Protein AF-A0A9E1FAD7-F1 (afdb_monomer)

Structure (mmCIF, N/CA/C/O backbone):
data_AF-A0A9E1FAD7-F1
#
_entry.id   AF-A0A9E1FAD7-F1
#
loop_
_atom_site.group_PDB
_atom_site.id
_atom_site.type_symbol
_atom_site.label_atom_id
_atom_site.label_alt_id
_atom_site.label_comp_id
_atom_site.label_asym_id
_atom_site.label_entity_id
_atom_site.label_seq_id
_atom_site.pdbx_PDB_ins_code
_atom_site.Cartn_x
_atom_site.Cartn_y
_atom_site.Cartn_z
_atom_site.occupancy
_atom_site.B_iso_or_equiv
_atom_site.auth_seq_id
_atom_site.auth_comp_id
_atom_site.auth_asym_id
_atom_site.auth_atom_id
_atom_site.pdbx_PDB_model_num
ATOM 1 N N . MET A 1 1 ? -40.771 -8.581 44.962 1.00 53.31 1 MET A N 1
ATOM 2 C CA . MET A 1 1 ? -41.879 -7.689 45.386 1.00 53.31 1 MET A CA 1
ATOM 3 C C . MET A 1 1 ? -41.507 -6.722 46.514 1.00 53.31 1 MET A C 1
ATOM 5 O O . MET A 1 1 ? -41.634 -5.530 46.285 1.00 53.31 1 MET A O 1
ATOM 9 N N . LYS A 1 2 ? -41.022 -7.163 47.691 1.00 53.22 2 LYS A N 1
ATOM 10 C CA . LYS A 1 2 ? -40.691 -6.249 48.816 1.00 53.22 2 LYS A CA 1
ATOM 11 C C . LYS A 1 2 ? -39.668 -5.154 48.460 1.00 53.22 2 LYS A C 1
ATOM 13 O O . LYS A 1 2 ? -39.894 -3.992 48.774 1.00 53.22 2 LYS A O 1
ATOM 18 N N . TYR A 1 3 ? -38.601 -5.502 47.739 1.00 49.09 3 TYR A N 1
ATOM 19 C CA . TYR A 1 3 ? -37.580 -4.538 47.304 1.00 49.09 3 TYR A CA 1
ATOM 20 C C . TYR A 1 3 ? -38.123 -3.472 46.345 1.00 49.09 3 TYR A C 1
ATOM 22 O O . TYR A 1 3 ? -37.793 -2.302 46.480 1.00 49.09 3 TYR A O 1
ATOM 30 N N . SER A 1 4 ? -39.014 -3.854 45.429 1.00 52.81 4 SER A N 1
ATOM 31 C CA . SER A 1 4 ? -39.635 -2.951 44.454 1.00 52.81 4 SER A CA 1
ATOM 32 C C . SER A 1 4 ? -40.524 -1.904 45.132 1.00 52.81 4 SER A C 1
ATOM 34 O O . SER A 1 4 ? -40.485 -0.732 44.776 1.00 52.81 4 SER A O 1
ATOM 36 N N . VAL A 1 5 ? -41.281 -2.312 46.156 1.00 70.06 5 VAL A N 1
ATOM 37 C CA . VAL A 1 5 ? -42.142 -1.412 46.941 1.00 70.06 5 VAL A CA 1
ATOM 38 C C . VAL A 1 5 ? -41.307 -0.406 47.740 1.00 70.06 5 VAL A C 1
ATOM 40 O O . VAL A 1 5 ? -41.624 0.782 47.745 1.00 70.06 5 VAL A O 1
ATOM 43 N N . PHE A 1 6 ? -40.205 -0.853 48.350 1.00 57.81 6 PHE A N 1
ATOM 44 C CA . PHE A 1 6 ? -39.255 0.031 49.036 1.00 57.81 6 PHE A CA 1
ATOM 45 C C . PHE A 1 6 ? -38.606 1.046 48.090 1.00 57.81 6 PHE A C 1
ATOM 47 O O . PHE A 1 6 ? -38.459 2.217 48.436 1.00 57.81 6 PHE A O 1
ATOM 54 N N . LEU A 1 7 ? -38.255 0.609 46.880 1.00 60.75 7 LEU A N 1
ATOM 55 C CA . LEU A 1 7 ? -37.642 1.460 45.865 1.00 60.75 7 LEU A CA 1
ATOM 56 C C . LEU A 1 7 ? -38.609 2.563 45.407 1.00 60.75 7 LEU A C 1
ATOM 58 O O . LEU A 1 7 ? -38.247 3.737 45.384 1.00 60.75 7 LEU A O 1
ATOM 62 N N . ILE A 1 8 ? -39.866 2.198 45.136 1.00 68.88 8 ILE A N 1
ATOM 63 C CA . ILE A 1 8 ? -40.932 3.137 44.755 1.00 68.88 8 ILE A CA 1
ATOM 64 C C . ILE A 1 8 ? -41.227 4.126 45.890 1.00 68.88 8 ILE A C 1
ATOM 66 O O . ILE A 1 8 ? -41.383 5.320 45.642 1.00 68.88 8 ILE A O 1
ATOM 70 N N . SER A 1 9 ? -41.272 3.650 47.138 1.00 69.12 9 SER A N 1
ATOM 71 C CA . SER A 1 9 ? -41.464 4.497 48.320 1.00 69.12 9 SER A CA 1
ATOM 72 C C . SER A 1 9 ? -40.356 5.545 48.457 1.00 69.12 9 SER A C 1
ATOM 74 O O . SER A 1 9 ? -40.667 6.727 48.609 1.00 69.12 9 SER A O 1
ATOM 76 N N . ARG A 1 10 ? -39.084 5.150 48.315 1.00 65.56 10 ARG A N 1
ATOM 77 C CA . ARG A 1 10 ? -37.953 6.089 48.345 1.00 65.56 10 ARG A CA 1
ATOM 78 C C . ARG A 1 10 ? -37.996 7.101 47.205 1.00 65.56 10 ARG A C 1
ATOM 80 O O . ARG A 1 10 ? -37.777 8.281 47.449 1.00 65.56 10 ARG A O 1
ATOM 87 N N . ILE A 1 11 ? -38.308 6.670 45.981 1.00 66.44 11 ILE A N 1
ATOM 88 C CA . ILE A 1 11 ? -38.457 7.570 44.822 1.00 66.44 11 ILE A CA 1
ATOM 89 C C . ILE A 1 11 ? -39.511 8.645 45.110 1.00 66.44 11 ILE A C 1
ATOM 91 O O . ILE A 1 11 ? -39.283 9.830 44.866 1.00 66.44 11 ILE A O 1
ATOM 95 N N . LYS A 1 12 ? -40.649 8.237 45.682 1.00 69.81 12 LYS A N 1
ATOM 96 C CA . LYS A 1 12 ? -41.743 9.144 46.044 1.00 69.81 12 LYS A CA 1
ATOM 97 C C . LYS A 1 12 ? -41.316 10.151 47.116 1.00 69.81 12 LYS A C 1
ATOM 99 O O . LYS A 1 12 ? -41.669 11.322 47.019 1.00 69.81 12 LYS A O 1
ATOM 104 N N . GLN A 1 13 ? -40.525 9.703 48.089 1.00 67.88 13 GLN A N 1
ATOM 105 C CA . GLN A 1 13 ? -39.987 10.537 49.162 1.00 67.88 13 GLN A CA 1
ATOM 106 C C . GLN A 1 13 ? -38.981 11.576 48.630 1.00 67.88 13 GLN A C 1
ATOM 108 O O . GLN A 1 13 ? -39.114 12.758 48.929 1.00 67.88 13 GLN A O 1
ATOM 113 N N . TYR A 1 14 ? -38.056 11.180 47.747 1.00 66.12 14 TYR A N 1
ATOM 114 C CA . TYR A 1 14 ? -37.112 12.104 47.097 1.00 66.12 14 TYR A CA 1
ATOM 115 C C . TYR A 1 14 ? -37.812 13.166 46.235 1.00 66.12 14 TYR A C 1
ATOM 117 O O . TYR A 1 14 ? -37.431 14.336 46.269 1.00 66.12 14 TYR A O 1
ATOM 125 N N . TYR A 1 15 ? -38.861 12.781 45.498 1.00 68.19 15 TYR A N 1
ATOM 126 C CA . TYR A 1 15 ? -39.670 13.722 44.717 1.00 68.19 15 TYR A CA 1
ATOM 127 C C . TYR A 1 15 ? -40.375 14.764 45.598 1.00 68.19 15 TYR A C 1
ATOM 129 O O . TYR A 1 15 ? -40.512 15.924 45.205 1.00 68.19 15 TYR A O 1
ATOM 137 N N . GLN A 1 16 ? -40.826 14.355 46.787 1.00 71.69 16 GLN A N 1
ATOM 138 C CA . GLN A 1 16 ? -41.508 15.233 47.736 1.00 71.69 16 GLN A CA 1
ATOM 139 C C . GLN A 1 16 ? -40.545 16.181 48.461 1.00 71.69 16 GLN A C 1
ATOM 141 O O . GLN A 1 16 ? -40.903 17.339 48.656 1.00 71.69 16 GLN A O 1
ATOM 146 N N . SER A 1 17 ? -39.334 15.729 48.808 1.00 72.81 17 SER A N 1
ATOM 147 C CA . SER A 1 17 ? -38.344 16.550 49.520 1.00 72.81 17 SER A CA 1
ATOM 148 C C . SER A 1 17 ? -37.711 17.636 48.646 1.00 72.81 17 SER A C 1
ATOM 150 O O . SER A 1 17 ? -37.582 18.773 49.089 1.00 72.81 17 SER A O 1
ATOM 152 N N . SER A 1 18 ? -37.313 17.330 47.404 1.00 73.94 18 SER A N 1
ATOM 153 C CA . SER A 1 18 ? -36.762 18.345 46.494 1.00 73.94 18 SER A CA 1
ATOM 154 C C . SER A 1 18 ? -36.922 17.958 45.027 1.00 73.94 18 SER A C 1
ATOM 156 O O . SER A 1 18 ? -36.168 17.153 44.475 1.00 73.94 18 SER A O 1
ATOM 158 N N . LYS A 1 19 ? -37.887 18.603 44.360 1.00 73.75 19 LYS A N 1
ATOM 159 C CA . LYS A 1 19 ? -38.175 18.391 42.932 1.00 73.75 19 LYS A CA 1
ATOM 160 C C . LYS A 1 19 ? -36.968 18.686 42.037 1.00 73.75 19 LYS A C 1
ATOM 162 O O . LYS A 1 19 ? -36.775 17.999 41.042 1.00 73.75 19 LYS A O 1
ATOM 167 N N . VAL A 1 20 ? -36.146 19.676 42.396 1.00 68.81 20 VAL A N 1
ATOM 168 C CA . VAL A 1 20 ? -34.956 20.066 41.619 1.00 68.81 20 VAL A CA 1
ATOM 169 C C . VAL A 1 20 ? -33.901 18.963 41.660 1.00 68.81 20 VAL A C 1
ATOM 171 O O . VAL A 1 20 ? -33.432 18.528 40.611 1.00 68.81 20 VAL A O 1
ATOM 174 N N . ILE A 1 21 ? -33.586 18.453 42.855 1.00 67.12 21 ILE A N 1
ATOM 175 C CA . ILE A 1 21 ? -32.612 17.366 43.034 1.00 67.12 21 ILE A CA 1
ATOM 176 C C . ILE A 1 21 ? -33.110 16.092 42.344 1.00 67.12 21 ILE A C 1
ATOM 178 O O . ILE A 1 21 ? -32.339 15.417 41.664 1.00 67.12 21 ILE A O 1
ATOM 182 N N . PHE A 1 22 ? -34.409 15.798 42.444 1.00 70.69 22 PHE A N 1
ATOM 183 C CA . PHE A 1 22 ? -35.013 14.660 41.757 1.00 70.69 22 PHE A CA 1
ATOM 184 C C . PHE A 1 22 ? -34.903 14.766 40.227 1.00 70.69 22 PHE A C 1
ATOM 186 O O . PHE A 1 22 ? -34.494 13.806 39.577 1.00 70.69 22 PHE A O 1
ATOM 193 N N . CYS A 1 23 ? -35.210 15.927 39.639 1.00 71.06 23 CYS A N 1
ATOM 194 C CA . CYS A 1 23 ? -35.068 16.139 38.196 1.00 71.06 23 CYS A CA 1
ATOM 195 C C . CYS A 1 23 ? -33.611 16.009 37.730 1.00 71.06 23 CYS A C 1
ATOM 197 O O . CYS A 1 23 ? -33.362 15.375 36.706 1.00 71.06 23 CYS A O 1
ATOM 199 N N . ILE A 1 24 ? -32.649 16.553 38.487 1.00 69.56 24 ILE A N 1
ATOM 200 C CA . ILE A 1 24 ? -31.214 16.415 38.188 1.00 69.56 24 ILE A CA 1
ATOM 201 C C . ILE A 1 24 ? -30.792 14.941 38.246 1.00 69.56 24 ILE A C 1
ATOM 203 O O . ILE A 1 24 ? -30.088 14.476 37.352 1.00 69.56 24 ILE A O 1
ATOM 207 N N . PHE A 1 25 ? -31.263 14.187 39.243 1.00 70.12 25 PHE A N 1
ATOM 208 C CA . PHE A 1 25 ? -30.982 12.757 39.366 1.00 70.12 25 PHE A CA 1
ATOM 209 C C . PHE A 1 25 ? -31.534 11.953 38.181 1.00 70.12 25 PHE A C 1
ATOM 211 O O . PHE A 1 25 ? -30.807 11.161 37.581 1.00 70.12 25 PHE A O 1
ATOM 218 N N . VAL A 1 26 ? -32.798 12.179 37.805 1.00 74.75 26 VAL A N 1
ATOM 219 C CA . VAL A 1 26 ? -33.425 11.487 36.668 1.00 74.75 26 VAL A CA 1
ATOM 220 C C . VAL A 1 26 ? -32.695 11.818 35.370 1.00 74.75 26 VAL A C 1
ATOM 222 O O . VAL A 1 26 ? -32.314 10.898 34.651 1.00 74.75 26 VAL A O 1
ATOM 225 N N . MET A 1 27 ? -32.441 13.100 35.093 1.00 73.81 27 MET A N 1
ATOM 226 C CA . MET A 1 27 ? -31.727 13.525 33.885 1.00 73.81 27 MET A CA 1
ATOM 227 C C . MET A 1 27 ? -30.301 12.969 33.843 1.00 73.81 27 MET A C 1
ATOM 229 O O . MET A 1 27 ? -29.894 12.436 32.815 1.00 73.81 27 MET A O 1
ATOM 233 N N . GLY A 1 28 ? -29.567 13.013 34.959 1.00 69.25 28 GLY A N 1
ATOM 234 C CA . GLY A 1 28 ? -28.221 12.447 35.058 1.00 69.25 28 GLY A CA 1
ATOM 235 C C . GLY A 1 28 ? -28.199 10.938 34.816 1.00 69.25 28 GLY A C 1
ATOM 236 O O . GLY A 1 28 ? -27.362 10.445 34.063 1.00 69.25 28 GLY A O 1
ATOM 237 N N . SER A 1 29 ? -29.164 10.201 35.374 1.00 69.69 29 SER A N 1
ATOM 238 C CA . SER A 1 29 ? -29.289 8.756 35.157 1.00 69.69 29 SER A CA 1
ATOM 239 C C . SER A 1 29 ? -29.660 8.417 33.707 1.00 69.69 29 SER A C 1
ATOM 241 O O . SER A 1 29 ? -29.144 7.455 33.136 1.00 69.69 29 SER A O 1
ATOM 243 N N . LEU A 1 30 ? -30.507 9.231 33.071 1.00 76.69 30 LEU A N 1
ATOM 244 C CA . LEU A 1 30 ? -30.875 9.082 31.661 1.00 76.69 30 LEU A CA 1
ATOM 245 C C . LEU A 1 30 ? -29.680 9.354 30.739 1.00 76.69 30 LEU A C 1
ATOM 247 O O . LEU A 1 30 ? -29.408 8.555 29.845 1.00 76.69 30 LEU A O 1
ATOM 251 N N . MET A 1 31 ? -28.920 10.424 30.997 1.00 72.38 31 MET A N 1
ATOM 252 C CA . MET A 1 31 ? -27.695 10.727 30.249 1.00 72.38 31 MET A CA 1
ATOM 253 C C . MET A 1 31 ? -26.636 9.635 30.425 1.00 72.38 31 MET A C 1
ATOM 255 O O . MET A 1 31 ? -26.005 9.245 29.446 1.00 72.38 31 MET A O 1
ATOM 259 N N . LEU A 1 32 ? -26.483 9.090 31.636 1.00 72.88 32 LEU A 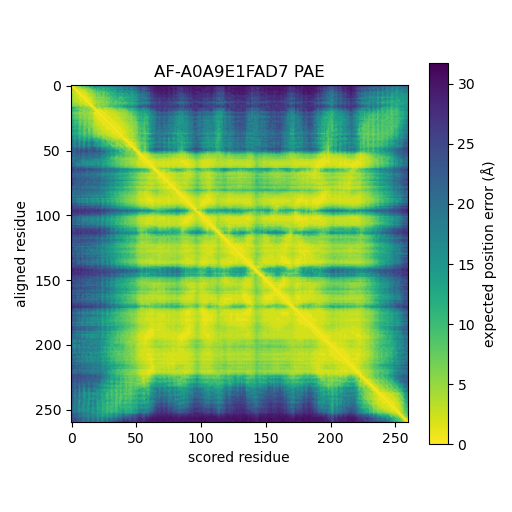N 1
ATOM 260 C CA . LEU A 1 32 ? -25.558 7.988 31.899 1.00 72.88 32 LEU A CA 1
ATOM 261 C C . LEU A 1 32 ? -25.944 6.724 31.118 1.00 72.88 32 LEU A C 1
ATOM 263 O O . LEU A 1 32 ? -25.084 6.103 30.501 1.00 72.88 32 LEU A O 1
ATOM 267 N N . ASN A 1 33 ? -27.230 6.364 31.088 1.00 74.38 33 ASN A N 1
ATOM 268 C CA . ASN A 1 33 ? -27.707 5.219 30.307 1.00 74.38 33 ASN A CA 1
ATOM 269 C C . ASN A 1 33 ? -27.514 5.424 28.799 1.00 74.38 33 ASN A C 1
ATOM 271 O O . ASN A 1 33 ? -27.021 4.526 28.119 1.00 74.38 33 ASN A O 1
ATOM 275 N N . LEU A 1 34 ? -27.857 6.607 28.277 1.00 76.69 34 LEU A N 1
ATOM 276 C CA . LEU A 1 34 ? -27.640 6.944 26.867 1.00 76.69 34 LEU A CA 1
ATOM 277 C C . LEU A 1 34 ? -26.160 6.866 26.495 1.00 76.69 34 LEU A C 1
ATOM 279 O O . LEU A 1 34 ? -25.819 6.337 25.438 1.00 76.69 34 LEU A O 1
ATOM 283 N N . LEU A 1 35 ? -25.279 7.327 27.381 1.00 71.19 35 LEU A N 1
ATOM 284 C CA . LEU A 1 35 ? -23.849 7.200 27.175 1.00 71.19 35 LEU A CA 1
ATOM 285 C C . LEU A 1 35 ? -23.395 5.740 27.206 1.00 71.19 35 LEU A C 1
ATOM 287 O O . LEU A 1 35 ? -22.641 5.346 26.328 1.00 71.19 35 LEU A O 1
ATOM 291 N N . ILE A 1 36 ? -23.828 4.928 28.174 1.00 72.19 36 ILE A N 1
ATOM 292 C CA . ILE A 1 36 ? -23.454 3.505 28.227 1.00 72.19 36 ILE A CA 1
ATOM 293 C C . ILE A 1 36 ? -23.857 2.807 26.924 1.00 72.19 36 ILE A C 1
ATOM 295 O O . ILE A 1 36 ? -23.057 2.064 26.361 1.00 72.19 36 ILE A O 1
ATOM 299 N N . ILE A 1 37 ? -25.055 3.089 26.406 1.00 77.69 37 ILE A N 1
ATOM 300 C CA . ILE A 1 37 ? -25.525 2.554 25.122 1.00 77.69 37 ILE A CA 1
ATOM 301 C C . ILE A 1 37 ? -24.645 3.049 23.968 1.00 77.69 37 ILE A C 1
ATOM 303 O O . ILE A 1 37 ? -24.217 2.245 23.140 1.00 77.69 37 ILE A O 1
ATOM 307 N N . TYR A 1 38 ? -24.342 4.348 23.923 1.00 72.38 38 TYR A N 1
ATOM 308 C CA . TYR A 1 38 ? -23.456 4.940 22.918 1.00 72.38 38 TYR A CA 1
ATOM 309 C C . TYR A 1 38 ? -22.060 4.301 22.944 1.00 72.38 38 TYR A C 1
ATOM 311 O O . TYR A 1 38 ? -21.536 3.891 21.908 1.00 72.38 38 TYR A O 1
ATOM 319 N N . MET A 1 39 ? -21.475 4.156 24.131 1.00 69.00 39 MET A N 1
ATOM 320 C CA . MET A 1 39 ? -20.162 3.554 24.338 1.00 69.00 39 MET A CA 1
ATOM 321 C C . MET A 1 39 ? -20.171 2.078 23.976 1.00 69.00 39 MET A C 1
ATOM 323 O O . MET A 1 39 ? -19.267 1.632 23.279 1.00 69.00 39 MET A O 1
ATOM 327 N N . TYR A 1 40 ? -21.188 1.322 24.388 1.00 68.94 40 TYR A N 1
ATOM 328 C CA . TYR A 1 40 ? -21.323 -0.085 24.028 1.00 68.94 40 TYR A CA 1
ATOM 329 C C . TYR A 1 40 ? -21.447 -0.250 22.513 1.00 68.94 40 TYR A C 1
ATOM 331 O O . TYR A 1 40 ? -20.678 -0.998 21.919 1.00 68.94 40 TYR A O 1
ATOM 339 N N . GLY A 1 41 ? -22.337 0.504 21.861 1.00 67.62 41 GLY A N 1
ATOM 340 C CA . GLY A 1 41 ? -22.521 0.442 20.411 1.00 67.62 41 GLY A CA 1
ATOM 341 C C . GLY A 1 41 ? -21.246 0.780 19.639 1.00 67.62 41 GLY A C 1
ATOM 342 O O . GLY A 1 41 ? -20.871 0.064 18.708 1.00 67.62 41 GLY A O 1
ATOM 343 N N . ASN A 1 42 ? -20.534 1.824 20.059 1.00 66.69 42 ASN A N 1
ATOM 344 C CA . ASN A 1 42 ? -19.308 2.232 19.389 1.00 66.69 42 ASN A CA 1
ATOM 345 C C . ASN A 1 42 ? -18.111 1.327 19.707 1.00 66.69 42 ASN A C 1
ATOM 347 O O . ASN A 1 42 ? -17.346 1.002 18.803 1.00 66.69 42 ASN A O 1
ATOM 351 N N . THR A 1 43 ? -17.985 0.842 20.943 1.00 66.88 43 THR A N 1
ATOM 352 C CA . THR A 1 43 ? -16.943 -0.122 21.330 1.00 66.88 43 THR A CA 1
ATOM 353 C C . THR A 1 43 ? -17.157 -1.452 20.619 1.00 66.88 43 THR A C 1
ATOM 355 O O . THR A 1 43 ? -16.209 -2.025 20.101 1.00 66.88 43 THR A O 1
ATOM 358 N N . VAL A 1 44 ? -18.397 -1.937 20.518 1.00 63.72 44 VAL A N 1
ATOM 359 C CA . VAL A 1 44 ? -18.718 -3.164 19.774 1.00 63.72 44 VAL A CA 1
ATOM 360 C C . VAL A 1 44 ? -18.428 -2.989 18.287 1.00 63.72 44 VAL A C 1
ATOM 362 O O . VAL A 1 44 ? -17.856 -3.886 17.675 1.00 63.72 44 VAL A O 1
ATOM 365 N N . ARG A 1 45 ? -18.765 -1.836 17.694 1.00 61.50 45 ARG A N 1
ATOM 366 C CA . ARG A 1 45 ? -18.428 -1.544 16.294 1.00 61.50 45 ARG A CA 1
ATOM 367 C C . ARG A 1 45 ? -16.916 -1.531 16.071 1.00 61.50 45 ARG A C 1
ATOM 369 O O . ARG A 1 45 ? -16.456 -2.159 15.125 1.00 61.50 45 ARG A O 1
ATOM 376 N N . TYR A 1 46 ? -16.176 -0.887 16.966 1.00 63.00 46 TYR A N 1
ATOM 377 C CA . TYR A 1 46 ? -14.717 -0.857 16.973 1.00 63.00 46 TYR A CA 1
ATOM 378 C C . TYR A 1 46 ? -14.097 -2.260 17.123 1.00 63.00 46 TYR A C 1
ATOM 380 O O . TYR A 1 46 ? -13.217 -2.651 16.361 1.00 63.00 46 TYR A O 1
ATOM 388 N N . MET A 1 47 ? -14.610 -3.074 18.048 1.00 63.88 47 MET A N 1
ATOM 389 C CA . MET A 1 47 ? -14.173 -4.464 18.225 1.00 63.88 47 MET A CA 1
ATOM 390 C C . MET A 1 47 ? -14.540 -5.334 17.016 1.00 63.88 47 MET A C 1
ATOM 392 O O . MET A 1 47 ? -13.794 -6.236 16.654 1.00 63.88 47 MET A O 1
ATOM 396 N N . ARG A 1 48 ? -15.649 -5.042 16.327 1.00 62.25 48 ARG A N 1
ATOM 397 C CA . ARG A 1 48 ? -16.035 -5.738 15.093 1.00 62.25 48 ARG A CA 1
ATOM 398 C C . ARG A 1 48 ? -15.116 -5.388 13.923 1.00 62.25 48 ARG A C 1
ATOM 400 O O . ARG A 1 48 ? -14.782 -6.273 13.142 1.00 62.25 48 ARG A O 1
ATOM 407 N N . THR A 1 49 ? -14.691 -4.130 13.800 1.00 61.72 49 THR A N 1
ATOM 408 C CA . THR A 1 49 ? -13.724 -3.712 12.771 1.00 61.72 49 THR A CA 1
ATOM 409 C C . THR A 1 49 ? -12.316 -4.235 13.042 1.00 61.72 49 THR A C 1
ATOM 411 O O . THR A 1 49 ? -11.546 -4.386 12.096 1.00 61.72 49 THR A O 1
ATOM 414 N N . LYS A 1 50 ? -11.991 -4.610 14.291 1.00 61.50 50 LYS A N 1
ATOM 415 C CA . LYS A 1 50 ? -10.684 -5.193 14.621 1.00 61.50 50 LYS A CA 1
ATOM 416 C C . LYS A 1 50 ? -10.366 -6.500 13.898 1.00 61.50 50 LYS A C 1
ATOM 418 O O . LYS A 1 50 ? -9.197 -6.762 13.638 1.00 61.50 50 LYS A O 1
ATOM 423 N N . HIS A 1 51 ? -11.381 -7.283 13.547 1.00 62.06 51 HIS A N 1
ATOM 424 C CA . HIS A 1 51 ? -11.214 -8.602 12.931 1.00 62.06 51 HIS A CA 1
ATOM 425 C C . HIS A 1 51 ? -11.155 -8.582 11.399 1.00 62.06 51 HIS A C 1
ATOM 427 O O . HIS A 1 51 ? -11.250 -9.634 10.773 1.00 62.06 51 HIS A O 1
ATOM 433 N N . VAL A 1 52 ? -11.052 -7.408 10.769 1.00 69.75 52 VAL A N 1
ATOM 434 C CA . VAL A 1 52 ? -11.082 -7.325 9.306 1.00 69.75 52 VAL A CA 1
ATOM 435 C C . VAL A 1 52 ? -9.662 -7.241 8.746 1.00 69.75 52 VAL A C 1
ATOM 437 O O . VAL A 1 52 ? -8.992 -6.217 8.882 1.00 69.75 52 VAL A O 1
ATOM 440 N N . ASN A 1 53 ? -9.243 -8.296 8.042 1.00 77.00 53 ASN A N 1
ATOM 441 C CA . ASN A 1 53 ? -7.992 -8.374 7.276 1.00 77.00 53 ASN A CA 1
ATOM 442 C C . ASN A 1 53 ? -8.074 -7.534 5.988 1.00 77.00 53 ASN A C 1
ATOM 444 O O . ASN A 1 53 ? -7.974 -8.040 4.871 1.00 77.00 53 ASN A O 1
ATOM 448 N N . THR A 1 54 ? -8.328 -6.233 6.133 1.00 79.62 54 THR A N 1
ATOM 449 C CA . THR A 1 54 ? -8.225 -5.295 5.008 1.00 79.62 54 THR A CA 1
ATOM 450 C C . THR A 1 54 ? -6.787 -4.792 4.866 1.00 79.62 54 THR A C 1
ATOM 452 O O . THR A 1 54 ? -6.089 -4.677 5.878 1.00 79.62 54 THR A O 1
ATOM 455 N N . PRO A 1 55 ? -6.361 -4.395 3.651 1.00 79.62 55 PRO A N 1
ATOM 456 C CA . PRO A 1 55 ? -5.079 -3.718 3.425 1.00 79.62 55 PRO A CA 1
ATOM 457 C C . PRO A 1 55 ? -4.841 -2.558 4.404 1.00 79.62 55 PRO A C 1
ATOM 459 O O . PRO A 1 55 ? -3.762 -2.405 4.960 1.00 79.62 55 PRO A O 1
ATOM 462 N N . TYR A 1 56 ? -5.898 -1.816 4.738 1.00 80.88 56 TYR A N 1
ATOM 463 C CA . TYR A 1 56 ? -5.854 -0.707 5.689 1.00 80.88 56 TYR A CA 1
ATOM 464 C C . TYR A 1 56 ? -5.324 -1.078 7.095 1.00 80.88 56 TYR A C 1
ATOM 466 O O . TYR A 1 56 ? -4.686 -0.252 7.747 1.00 80.88 56 TYR A O 1
ATOM 474 N N . TYR A 1 57 ? -5.537 -2.317 7.553 1.00 85.56 57 TYR A N 1
ATOM 475 C CA . TYR A 1 57 ? -5.033 -2.832 8.837 1.00 85.56 57 TYR A CA 1
ATOM 476 C C . TYR A 1 57 ? -3.775 -3.709 8.708 1.00 85.56 57 TYR A C 1
ATOM 478 O O . TYR A 1 57 ? -3.199 -4.083 9.729 1.00 85.56 57 TYR A O 1
ATOM 486 N N . CYS A 1 58 ? -3.348 -4.033 7.484 1.00 89.56 58 CYS A N 1
ATOM 487 C CA . CYS A 1 58 ? -2.260 -4.984 7.222 1.00 89.56 58 CYS A CA 1
ATOM 488 C C . CYS A 1 58 ? -1.050 -4.353 6.514 1.00 89.56 58 CYS A C 1
ATOM 490 O O . CYS A 1 58 ? -0.036 -5.024 6.348 1.00 89.56 58 CYS A O 1
ATOM 492 N N . THR A 1 59 ? -1.142 -3.092 6.084 1.00 90.81 59 THR A N 1
ATOM 493 C CA . THR A 1 59 ? -0.084 -2.410 5.327 1.00 90.81 59 THR A CA 1
ATOM 494 C C . THR A 1 59 ? 0.763 -1.515 6.218 1.00 90.81 59 THR A C 1
ATOM 496 O O . THR A 1 59 ? 0.271 -0.512 6.719 1.00 90.81 59 THR A O 1
ATOM 499 N N . TYR A 1 60 ? 2.046 -1.828 6.349 1.00 93.06 60 TYR A N 1
ATOM 500 C CA . TYR A 1 60 ? 3.037 -1.017 7.057 1.00 93.06 60 TYR A CA 1
ATOM 501 C C . TYR A 1 60 ? 3.909 -0.274 6.064 1.00 93.06 60 TYR A C 1
ATOM 503 O O . TYR A 1 60 ? 4.322 -0.856 5.065 1.00 93.06 60 TYR A O 1
ATOM 511 N N . ARG A 1 61 ? 4.244 0.982 6.360 1.00 93.81 61 ARG A N 1
ATOM 512 C CA . ARG A 1 61 ? 5.076 1.792 5.467 1.00 93.81 61 ARG A CA 1
ATOM 513 C C . ARG A 1 61 ? 6.454 2.015 6.052 1.00 93.81 61 ARG A C 1
ATOM 515 O O . ARG A 1 61 ? 6.579 2.460 7.189 1.00 93.81 61 ARG A O 1
ATOM 522 N N . VAL A 1 62 ? 7.486 1.798 5.249 1.00 95.44 62 VAL A N 1
ATOM 523 C CA . VAL A 1 62 ? 8.864 2.162 5.584 1.00 95.44 62 VAL A CA 1
ATOM 524 C C . VAL A 1 62 ? 9.313 3.254 4.630 1.00 95.44 62 VAL A C 1
ATOM 526 O O . VAL A 1 62 ? 9.447 3.027 3.431 1.00 95.44 62 VAL A O 1
ATOM 529 N N . SER A 1 63 ? 9.536 4.449 5.165 1.00 95.00 63 SER A N 1
ATOM 530 C CA . SER A 1 63 ? 10.116 5.572 4.433 1.00 95.00 63 SER A CA 1
ATOM 531 C C . SER A 1 63 ? 11.629 5.402 4.34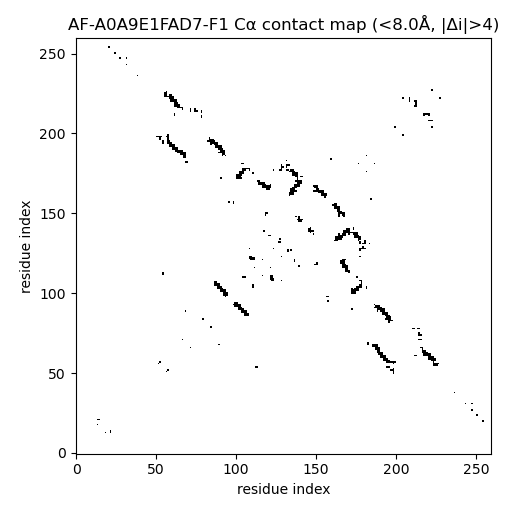1 1.00 95.00 63 SER A C 1
ATOM 533 O O . SER A 1 63 ? 12.293 5.146 5.349 1.00 95.00 63 SER A O 1
ATOM 535 N N . LEU A 1 64 ? 12.176 5.605 3.150 1.00 93.56 64 LEU A N 1
ATOM 536 C CA . LEU A 1 64 ? 13.572 5.379 2.801 1.00 93.56 64 LEU A CA 1
ATOM 537 C C . LEU A 1 64 ? 14.253 6.691 2.371 1.00 93.56 64 LEU A C 1
ATOM 539 O O . LEU A 1 64 ? 13.627 7.745 2.219 1.00 93.56 64 LEU A O 1
ATOM 543 N N . LYS A 1 65 ? 15.580 6.657 2.232 1.00 82.19 65 LYS A N 1
ATOM 544 C CA . LYS A 1 65 ? 16.364 7.717 1.583 1.00 82.19 65 LYS A CA 1
ATOM 545 C C . LYS A 1 65 ? 16.938 7.168 0.285 1.00 82.19 65 LYS A C 1
ATOM 547 O O . LYS A 1 65 ? 18.037 6.631 0.320 1.00 82.19 65 LYS A O 1
ATOM 552 N N . ASP A 1 66 ? 16.184 7.309 -0.801 1.00 78.56 66 ASP A N 1
ATOM 553 C CA . ASP A 1 66 ? 16.613 6.956 -2.159 1.00 78.56 66 ASP A CA 1
ATOM 554 C C . ASP A 1 66 ? 17.199 5.537 -2.235 1.00 78.56 66 ASP A C 1
ATOM 556 O O . ASP A 1 66 ? 18.372 5.337 -2.544 1.00 78.56 66 ASP A O 1
ATOM 560 N N . GLY A 1 67 ? 16.392 4.542 -1.862 1.00 85.06 67 GLY A N 1
ATOM 561 C CA . GLY A 1 67 ? 16.821 3.147 -1.869 1.00 85.06 67 GLY A CA 1
ATOM 562 C C . GLY A 1 67 ? 16.935 2.572 -3.281 1.00 85.06 67 GLY A C 1
ATOM 563 O O . GLY A 1 67 ? 16.186 2.958 -4.175 1.00 85.06 67 GLY A O 1
ATOM 564 N N . ASP A 1 68 ? 17.848 1.623 -3.473 1.00 88.06 68 ASP A N 1
ATOM 565 C CA . ASP A 1 68 ? 17.958 0.857 -4.718 1.00 88.06 68 ASP A CA 1
ATOM 566 C C . ASP A 1 68 ? 17.019 -0.357 -4.687 1.00 88.06 68 ASP A C 1
ATOM 568 O O . ASP A 1 68 ? 16.992 -1.101 -3.702 1.00 88.06 68 ASP A O 1
ATOM 572 N N . TYR A 1 69 ? 16.245 -0.555 -5.758 1.00 87.88 69 TYR A N 1
ATOM 573 C CA . TYR A 1 69 ? 15.235 -1.612 -5.832 1.00 87.88 69 TYR A CA 1
ATOM 574 C C . TYR A 1 69 ? 15.844 -3.010 -5.659 1.00 87.88 69 TYR A C 1
ATOM 576 O O . TYR A 1 69 ? 15.379 -3.781 -4.815 1.00 87.88 69 TYR A O 1
ATOM 584 N N . SER A 1 70 ? 16.897 -3.337 -6.414 1.00 85.00 70 SER A N 1
ATOM 585 C CA . SER A 1 70 ? 17.486 -4.680 -6.426 1.00 85.00 70 SER A CA 1
ATOM 586 C C . SER A 1 70 ? 18.142 -5.004 -5.079 1.00 85.00 70 SER A C 1
ATOM 588 O O . SER A 1 70 ? 17.938 -6.091 -4.531 1.00 85.00 70 SER A O 1
ATOM 590 N N . ALA A 1 71 ? 18.864 -4.042 -4.493 1.00 86.62 71 ALA A N 1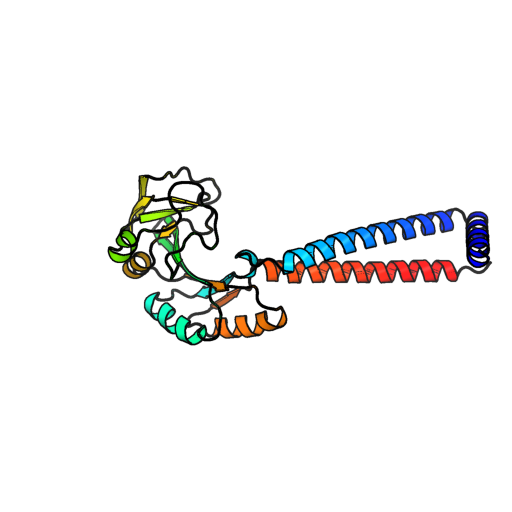
ATOM 591 C CA . ALA A 1 71 ? 19.465 -4.187 -3.169 1.00 86.62 71 ALA A CA 1
ATOM 592 C C . ALA A 1 71 ? 18.410 -4.363 -2.062 1.00 86.62 71 ALA A C 1
ATOM 594 O O . ALA A 1 71 ? 18.559 -5.224 -1.189 1.00 86.62 71 ALA A O 1
ATOM 595 N N . LEU A 1 72 ? 17.326 -3.579 -2.103 1.00 90.00 72 LEU A N 1
ATOM 596 C CA . LEU A 1 72 ? 16.234 -3.683 -1.134 1.00 90.00 72 LEU A CA 1
ATOM 597 C C . LEU A 1 72 ? 15.476 -4.999 -1.267 1.00 90.00 72 LEU A C 1
ATOM 599 O O . LEU A 1 72 ? 15.196 -5.629 -0.250 1.00 90.00 72 LEU A O 1
ATOM 603 N N . SER A 1 73 ? 15.166 -5.432 -2.492 1.00 84.50 73 SER A N 1
ATOM 604 C CA . SER A 1 73 ? 14.426 -6.674 -2.724 1.00 84.50 73 SER A CA 1
ATOM 605 C C . SER A 1 73 ? 15.137 -7.875 -2.094 1.00 84.50 73 SER A C 1
ATOM 607 O O . SER A 1 73 ? 14.484 -8.674 -1.426 1.00 84.50 73 SER A O 1
ATOM 609 N N . GLY A 1 74 ? 16.467 -7.962 -2.226 1.00 84.06 74 GLY A N 1
ATOM 610 C CA . GLY A 1 74 ? 17.258 -9.022 -1.593 1.00 84.06 74 GLY A CA 1
ATOM 611 C C . GLY A 1 74 ? 17.338 -8.906 -0.066 1.00 84.06 74 GLY A C 1
ATOM 612 O O . GLY A 1 74 ? 17.229 -9.908 0.637 1.00 84.06 74 GLY A O 1
ATOM 613 N N . ALA A 1 75 ? 17.487 -7.691 0.474 1.00 86.56 75 ALA A N 1
ATOM 614 C CA . ALA A 1 75 ? 17.522 -7.478 1.925 1.00 86.56 75 ALA A CA 1
ATOM 615 C C . ALA A 1 75 ? 16.186 -7.834 2.602 1.00 86.56 75 ALA A C 1
ATOM 617 O O . ALA A 1 75 ? 16.169 -8.384 3.706 1.00 86.56 75 ALA A O 1
ATOM 618 N N . LEU A 1 76 ? 15.068 -7.536 1.936 1.00 90.75 76 LEU A N 1
ATOM 619 C CA . LEU A 1 76 ? 13.725 -7.795 2.447 1.00 90.75 76 LEU A CA 1
ATOM 620 C C . LEU A 1 76 ? 13.429 -9.288 2.590 1.00 90.75 76 LEU A C 1
ATOM 622 O O . LEU A 1 76 ? 12.769 -9.654 3.555 1.00 90.75 76 LEU A O 1
ATOM 626 N N . ASP A 1 77 ? 13.951 -10.140 1.705 1.00 84.94 77 ASP A N 1
ATOM 627 C CA . ASP A 1 77 ? 13.739 -11.591 1.795 1.00 84.94 77 ASP A CA 1
ATOM 628 C C . ASP A 1 77 ? 14.343 -12.180 3.078 1.00 84.94 77 ASP A C 1
ATOM 630 O O . ASP A 1 77 ? 13.719 -13.012 3.732 1.00 84.94 77 ASP A O 1
ATOM 634 N N . GLY A 1 78 ? 15.516 -11.694 3.496 1.00 85.50 78 GLY A N 1
ATOM 635 C CA . GLY A 1 78 ? 16.130 -12.100 4.763 1.00 85.50 78 GLY A CA 1
ATOM 636 C C . GLY A 1 78 ? 15.432 -11.494 5.981 1.00 85.50 78 GLY A C 1
ATOM 637 O O . GLY A 1 78 ? 15.190 -12.183 6.969 1.00 85.50 78 GLY A O 1
ATOM 638 N N . ILE A 1 79 ? 15.075 -10.207 5.918 1.00 89.31 79 ILE A N 1
ATOM 639 C CA . ILE A 1 79 ? 14.401 -9.540 7.038 1.00 89.31 79 ILE A CA 1
ATOM 640 C C . ILE A 1 79 ? 13.024 -10.161 7.261 1.00 89.31 79 ILE A C 1
ATOM 642 O O . ILE A 1 79 ? 12.672 -10.421 8.401 1.00 89.31 79 ILE A O 1
ATOM 646 N N . LEU A 1 80 ? 12.243 -10.428 6.217 1.00 91.69 80 LEU A N 1
ATOM 647 C CA . LEU A 1 80 ? 10.837 -10.827 6.324 1.00 91.69 80 LEU A CA 1
ATOM 648 C C . LEU A 1 80 ? 10.606 -12.346 6.293 1.00 91.69 80 LEU A C 1
ATOM 650 O O . LEU A 1 80 ? 9.452 -12.756 6.284 1.00 91.69 80 LEU A O 1
ATOM 654 N N . GLN A 1 81 ? 11.662 -13.165 6.340 1.00 85.94 81 GLN A N 1
ATOM 655 C CA . GLN A 1 81 ? 11.603 -14.623 6.158 1.00 85.94 81 GLN A CA 1
ATOM 656 C C . GLN A 1 81 ? 10.534 -15.336 7.013 1.00 85.94 81 GLN A C 1
ATOM 658 O O . GLN A 1 81 ? 9.817 -16.191 6.504 1.00 85.94 81 GLN A O 1
ATOM 663 N N . ASP A 1 82 ? 10.394 -14.958 8.286 1.00 87.38 82 ASP A N 1
ATOM 664 C CA . ASP A 1 82 ? 9.425 -15.553 9.225 1.00 87.38 82 ASP A CA 1
ATOM 665 C C . ASP A 1 82 ? 8.135 -14.727 9.346 1.00 87.38 82 ASP A C 1
ATOM 667 O O . ASP A 1 82 ? 7.622 -14.480 10.439 1.00 87.38 82 ASP A O 1
ATOM 671 N N . THR A 1 83 ? 7.661 -14.136 8.256 1.00 90.31 83 THR A N 1
ATOM 672 C CA . THR A 1 83 ? 6.456 -13.306 8.281 1.00 90.31 83 THR A CA 1
ATOM 673 C C . THR A 1 83 ? 5.604 -13.606 7.064 1.00 90.31 83 THR A C 1
ATOM 675 O O . THR A 1 83 ? 6.098 -13.600 5.941 1.00 90.31 83 THR A O 1
ATOM 678 N N . ASP A 1 84 ? 4.308 -13.823 7.287 1.00 90.88 84 ASP A N 1
ATOM 679 C CA . ASP A 1 84 ? 3.349 -14.058 6.210 1.00 90.88 84 ASP A CA 1
ATOM 680 C C . ASP A 1 84 ? 3.064 -12.752 5.459 1.00 90.88 84 ASP A C 1
ATOM 682 O O . ASP A 1 84 ? 2.122 -12.002 5.744 1.00 90.88 84 ASP A O 1
ATOM 686 N N . ILE A 1 85 ? 3.935 -12.462 4.494 1.00 91.81 85 ILE A N 1
ATOM 687 C CA . ILE A 1 85 ? 3.823 -11.323 3.590 1.00 91.81 85 ILE A CA 1
ATOM 688 C C . ILE A 1 85 ? 2.916 -11.705 2.426 1.00 91.81 85 ILE A C 1
ATOM 690 O O . ILE A 1 85 ? 3.181 -12.647 1.684 1.00 91.81 85 ILE A O 1
ATOM 694 N N . LYS A 1 86 ? 1.854 -10.926 2.238 1.00 91.25 86 LYS A N 1
ATOM 695 C CA . LYS A 1 86 ? 0.989 -11.020 1.065 1.00 91.25 86 LYS A CA 1
ATOM 696 C C . LYS A 1 86 ? 1.654 -10.388 -0.150 1.00 91.25 86 LYS A C 1
ATOM 698 O O . LYS A 1 86 ? 1.608 -10.966 -1.231 1.00 91.25 86 LYS A O 1
ATOM 703 N N . ASP A 1 87 ? 2.244 -9.206 0.031 1.00 91.81 87 ASP A N 1
ATOM 704 C CA . ASP A 1 87 ? 2.982 -8.504 -1.020 1.00 91.81 87 ASP A CA 1
ATOM 705 C C . ASP A 1 87 ? 3.831 -7.344 -0.475 1.00 91.81 87 ASP A C 1
ATOM 707 O O . ASP A 1 87 ? 3.655 -6.898 0.663 1.00 91.81 87 ASP A O 1
ATOM 711 N N . ILE A 1 88 ? 4.732 -6.835 -1.313 1.00 93.00 88 ILE A N 1
ATOM 712 C CA . ILE A 1 88 ? 5.556 -5.655 -1.048 1.00 93.00 88 ILE A CA 1
ATOM 713 C C . ILE A 1 88 ? 5.422 -4.702 -2.231 1.00 93.00 88 ILE A C 1
ATOM 715 O O . ILE A 1 88 ? 5.720 -5.069 -3.366 1.00 93.00 88 ILE A O 1
ATOM 719 N N . VAL A 1 89 ? 5.014 -3.464 -1.962 1.00 93.25 89 VAL A N 1
ATOM 720 C CA . VAL A 1 89 ? 4.885 -2.418 -2.979 1.00 93.25 89 VAL A CA 1
ATOM 721 C C . VAL A 1 89 ? 6.009 -1.405 -2.813 1.00 93.25 89 VAL A C 1
ATOM 723 O O . VAL A 1 89 ? 6.118 -0.740 -1.785 1.00 93.25 89 VAL A O 1
ATOM 726 N N . PHE A 1 90 ? 6.827 -1.254 -3.847 1.00 94.50 90 PHE A N 1
ATOM 727 C CA . PHE A 1 90 ? 7.892 -0.262 -3.932 1.00 94.50 90 PHE A CA 1
ATOM 728 C C . PHE A 1 90 ? 7.348 1.000 -4.573 1.00 94.50 90 PHE A C 1
ATOM 730 O O . PHE A 1 90 ? 6.599 0.916 -5.544 1.00 94.50 90 PHE A O 1
ATOM 737 N N . SER A 1 91 ? 7.701 2.166 -4.037 1.00 94.38 91 SER A N 1
ATOM 738 C CA . SER A 1 91 ? 7.212 3.437 -4.561 1.00 94.38 91 SER A CA 1
ATOM 739 C C . SER A 1 91 ? 8.314 4.475 -4.703 1.00 94.38 91 SER A C 1
ATOM 741 O O . SER A 1 91 ? 9.176 4.624 -3.837 1.00 94.38 91 SER A O 1
ATOM 743 N N . SER A 1 92 ? 8.235 5.228 -5.795 1.00 94.00 92 SER A N 1
ATOM 744 C CA . SER A 1 92 ? 9.149 6.304 -6.159 1.00 94.00 92 SER A CA 1
ATOM 745 C C . SER A 1 92 ? 8.369 7.566 -6.487 1.00 94.00 92 SER A C 1
ATOM 747 O O . SER A 1 92 ? 7.381 7.518 -7.222 1.00 94.00 92 SER A O 1
ATOM 749 N N . ARG A 1 93 ? 8.807 8.713 -5.975 1.00 90.81 93 ARG A N 1
ATOM 750 C CA . ARG A 1 93 ? 8.355 10.027 -6.430 1.00 90.81 93 ARG A CA 1
ATOM 751 C C . ARG A 1 93 ? 9.344 10.523 -7.467 1.00 90.81 93 ARG A C 1
ATOM 753 O O . ARG A 1 93 ? 10.380 11.102 -7.148 1.00 90.81 93 ARG A O 1
ATOM 760 N N . TRP A 1 94 ? 8.966 10.349 -8.720 1.00 87.94 94 TRP A N 1
ATOM 761 C CA . TRP A 1 94 ? 9.667 10.937 -9.840 1.00 87.94 94 TRP A CA 1
ATOM 762 C C . TRP A 1 94 ? 9.380 12.436 -9.914 1.00 87.94 94 TRP A C 1
ATOM 764 O O . TRP A 1 94 ? 8.219 12.861 -9.901 1.00 87.94 94 TRP A O 1
ATOM 774 N N . LYS A 1 95 ? 10.441 13.242 -9.986 1.00 86.31 95 LYS A N 1
ATOM 775 C CA . LYS A 1 95 ? 10.344 14.695 -10.122 1.00 86.31 95 LYS A CA 1
ATOM 776 C C . LYS A 1 95 ? 11.229 15.181 -11.252 1.00 86.31 95 LYS A C 1
ATOM 778 O O . LYS A 1 95 ? 12.444 15.035 -11.193 1.00 86.31 95 LYS A O 1
ATOM 783 N N . GLU A 1 96 ? 1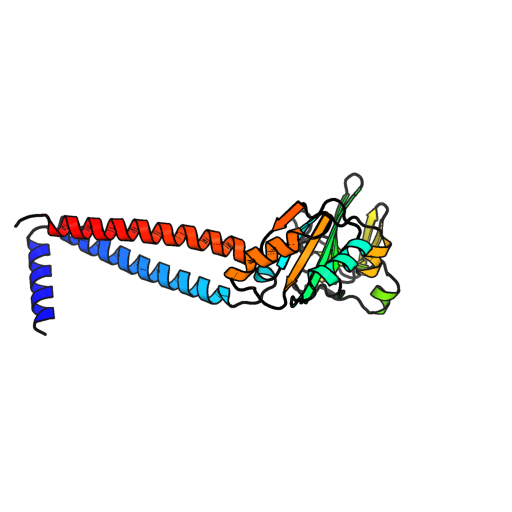0.609 15.836 -12.219 1.00 83.94 96 GLU A N 1
ATOM 784 C CA . GLU A 1 96 ? 11.282 16.475 -13.341 1.00 83.94 96 GLU A CA 1
ATOM 785 C C . GLU A 1 96 ? 10.593 17.807 -13.634 1.00 83.94 96 GLU A C 1
ATOM 787 O O . GLU A 1 96 ? 9.403 17.852 -13.943 1.00 83.94 96 GLU A O 1
ATOM 792 N N . GLU A 1 97 ? 11.331 18.908 -13.493 1.00 82.06 97 GLU A N 1
ATOM 793 C CA . GLU A 1 97 ? 10.815 20.272 -13.648 1.00 82.06 97 GLU A CA 1
ATOM 794 C C . GLU A 1 97 ? 9.513 20.531 -12.857 1.00 82.06 97 GLU A C 1
ATOM 796 O O . GLU A 1 97 ? 9.534 20.682 -11.635 1.00 82.06 97 GLU A O 1
ATOM 801 N N . LYS A 1 98 ? 8.371 20.611 -13.558 1.00 74.31 98 LYS A N 1
ATOM 802 C CA . LYS A 1 98 ? 7.026 20.831 -13.000 1.00 74.31 98 LYS A CA 1
ATOM 803 C C . LYS A 1 98 ? 6.240 19.534 -12.793 1.00 74.31 98 LYS A C 1
ATOM 805 O O . LYS A 1 98 ? 5.141 19.573 -12.240 1.00 74.31 98 LYS A O 1
ATOM 810 N N . ILE A 1 99 ? 6.762 18.402 -13.255 1.00 72.56 99 ILE A N 1
ATOM 811 C CA . ILE A 1 99 ? 6.132 17.090 -13.156 1.00 72.56 99 ILE A CA 1
ATOM 812 C C . ILE A 1 99 ? 6.600 16.444 -11.855 1.00 72.56 99 ILE A C 1
ATOM 814 O O . ILE A 1 99 ? 7.782 16.187 -11.658 1.00 72.56 99 ILE A O 1
ATOM 818 N N . SER A 1 100 ? 5.656 16.173 -10.958 1.00 85.00 100 SER A N 1
ATOM 819 C CA . SER A 1 100 ? 5.872 15.338 -9.778 1.00 85.00 100 SER A CA 1
ATOM 820 C C . SER A 1 100 ? 4.864 14.205 -9.845 1.00 85.00 100 SER A C 1
ATOM 822 O O . SER A 1 100 ? 3.664 14.455 -9.723 1.00 85.00 100 SER A O 1
ATOM 824 N N . LYS A 1 101 ? 5.342 12.983 -10.070 1.00 88.25 101 LYS A N 1
ATOM 825 C CA . LYS A 1 101 ? 4.505 11.791 -10.217 1.00 88.25 101 LYS A CA 1
ATOM 826 C C . LYS A 1 101 ? 5.008 10.676 -9.324 1.00 88.25 101 LYS A C 1
ATOM 828 O O . LYS A 1 101 ? 6.209 10.494 -9.159 1.00 88.25 101 LYS A O 1
ATOM 833 N N . THR A 1 102 ? 4.080 9.934 -8.744 1.00 91.31 102 THR A N 1
ATOM 834 C CA . THR A 1 102 ? 4.404 8.767 -7.926 1.00 91.31 102 THR A CA 1
ATOM 835 C C . THR A 1 102 ? 4.183 7.501 -8.736 1.00 91.31 102 THR A C 1
ATOM 837 O O . THR A 1 102 ? 3.064 7.245 -9.179 1.00 91.31 102 THR A O 1
ATOM 840 N N . PHE A 1 103 ? 5.241 6.714 -8.892 1.00 93.38 103 PHE A N 1
ATOM 841 C CA . PHE A 1 103 ? 5.210 5.388 -9.492 1.00 93.38 103 PHE A CA 1
ATOM 842 C C . PHE A 1 103 ? 5.281 4.336 -8.395 1.00 93.38 103 PHE A C 1
ATOM 844 O O . PHE A 1 103 ? 6.082 4.469 -7.469 1.00 93.38 103 PHE A O 1
ATOM 851 N N . SER A 1 104 ? 4.477 3.287 -8.514 1.00 94.06 104 SER A N 1
ATOM 852 C CA . SER A 1 104 ? 4.527 2.131 -7.625 1.00 94.06 104 SER A CA 1
ATOM 853 C C . SER A 1 104 ? 4.598 0.830 -8.409 1.00 94.06 104 SER A C 1
ATOM 855 O O . SER A 1 104 ? 4.061 0.736 -9.512 1.00 94.06 104 SER A O 1
ATOM 857 N N . ALA A 1 105 ? 5.218 -0.181 -7.814 1.00 94.12 105 ALA A N 1
ATOM 858 C CA . ALA A 1 105 ? 5.247 -1.533 -8.345 1.00 94.12 105 ALA A CA 1
ATOM 859 C C . ALA A 1 105 ? 5.160 -2.567 -7.218 1.00 94.12 105 ALA A C 1
ATOM 861 O O . ALA A 1 105 ? 5.852 -2.452 -6.207 1.00 94.12 105 ALA A O 1
ATOM 862 N N . SER A 1 106 ? 4.322 -3.585 -7.403 1.00 92.31 106 SER A N 1
ATOM 863 C CA . SER A 1 106 ? 4.256 -4.759 -6.522 1.00 92.31 106 SER A CA 1
ATOM 864 C C . SER A 1 106 ? 5.338 -5.753 -6.890 1.00 92.31 106 SER A C 1
ATOM 866 O O . SER A 1 106 ? 5.525 -6.039 -8.074 1.00 92.31 106 SER A O 1
ATOM 868 N N . LYS A 1 107 ? 5.979 -6.350 -5.882 1.00 90.81 107 LYS A N 1
ATOM 869 C CA . LYS A 1 107 ? 6.907 -7.470 -6.069 1.00 90.81 107 LYS A CA 1
ATOM 870 C C . LYS A 1 107 ? 6.240 -8.607 -6.851 1.00 90.81 107 LYS A C 1
ATOM 872 O O . LYS A 1 107 ? 6.846 -9.143 -7.775 1.00 90.81 107 LYS A O 1
ATOM 877 N N . ASN A 1 108 ? 4.977 -8.896 -6.541 1.00 89.62 108 ASN A N 1
ATOM 878 C CA . ASN A 1 108 ? 4.162 -9.926 -7.188 1.00 89.62 108 ASN A CA 1
ATOM 879 C C . ASN A 1 108 ? 3.413 -9.449 -8.452 1.00 89.62 108 ASN A C 1
ATOM 881 O O . ASN A 1 108 ? 2.647 -10.217 -9.027 1.00 89.62 108 ASN A O 1
ATOM 885 N N . ASN A 1 109 ? 3.615 -8.202 -8.899 1.00 88.62 109 ASN A N 1
ATOM 886 C CA . ASN A 1 109 ? 2.885 -7.565 -10.007 1.00 88.62 109 ASN A CA 1
ATOM 887 C C . ASN A 1 109 ? 1.351 -7.560 -9.859 1.00 88.62 109 ASN A C 1
ATOM 889 O O . ASN A 1 109 ? 0.618 -7.454 -10.847 1.00 88.62 109 ASN A O 1
ATOM 893 N N . ASP A 1 110 ? 0.857 -7.607 -8.624 1.00 83.94 110 ASP A N 1
ATOM 894 C CA . ASP A 1 110 ? -0.570 -7.584 -8.330 1.00 83.94 110 ASP A CA 1
ATOM 895 C C . ASP A 1 110 ? -0.984 -6.186 -7.845 1.00 83.94 110 ASP A C 1
ATOM 897 O O . ASP A 1 110 ? -0.770 -5.802 -6.695 1.00 83.94 110 ASP A O 1
ATOM 901 N N . ALA A 1 111 ? -1.559 -5.379 -8.743 1.00 76.50 111 ALA A N 1
ATOM 902 C CA . ALA A 1 111 ? -2.086 -4.061 -8.377 1.00 76.50 111 ALA A CA 1
ATOM 903 C C . ALA A 1 111 ? -3.457 -4.149 -7.674 1.00 76.50 111 ALA A C 1
ATOM 905 O O . ALA A 1 111 ? -3.931 -3.163 -7.109 1.00 76.50 111 ALA A O 1
ATOM 906 N N . GLY A 1 112 ? -4.109 -5.315 -7.701 1.00 73.00 112 GLY A N 1
ATOM 907 C CA . GLY A 1 112 ? -5.445 -5.553 -7.167 1.00 73.00 112 GLY A CA 1
ATOM 908 C C . GLY A 1 112 ? -5.509 -5.799 -5.664 1.00 73.00 112 GLY A C 1
ATOM 909 O O . GLY A 1 112 ? -6.583 -5.666 -5.077 1.00 73.00 112 GLY A O 1
ATOM 910 N N . LEU A 1 113 ? -4.387 -6.124 -5.012 1.00 69.94 113 LEU A N 1
ATOM 911 C CA . LEU A 1 113 ? -4.387 -6.557 -3.605 1.00 69.94 113 LEU A CA 1
ATOM 912 C C . LEU A 1 113 ? -4.899 -5.507 -2.624 1.00 69.94 113 LEU A C 1
ATOM 914 O O . LEU A 1 113 ? -5.442 -5.869 -1.577 1.00 69.94 113 LEU A O 1
ATOM 918 N N . ALA A 1 114 ? -4.715 -4.228 -2.945 1.00 58.78 114 ALA A N 1
ATOM 919 C CA . ALA A 1 114 ? -5.075 -3.132 -2.059 1.00 58.78 114 ALA A CA 1
ATOM 920 C C . ALA A 1 114 ? -6.266 -2.294 -2.551 1.00 58.78 114 ALA A C 1
ATOM 922 O O . ALA A 1 114 ? -6.842 -1.551 -1.755 1.00 58.78 114 ALA A O 1
ATOM 923 N N . TRP A 1 115 ? -6.671 -2.414 -3.822 1.00 71.06 115 TRP A N 1
ATOM 924 C CA . TRP A 1 115 ? -7.459 -1.365 -4.477 1.00 71.06 115 TRP A CA 1
ATOM 925 C C . TRP A 1 115 ? -8.504 -1.887 -5.460 1.00 71.06 115 TRP A C 1
ATOM 927 O O . TRP A 1 115 ? -8.405 -2.982 -6.010 1.00 71.06 115 TRP A O 1
ATOM 937 N N . GLN A 1 116 ? -9.534 -1.074 -5.696 1.00 77.50 116 GLN A N 1
ATOM 938 C CA . GLN A 1 116 ? -10.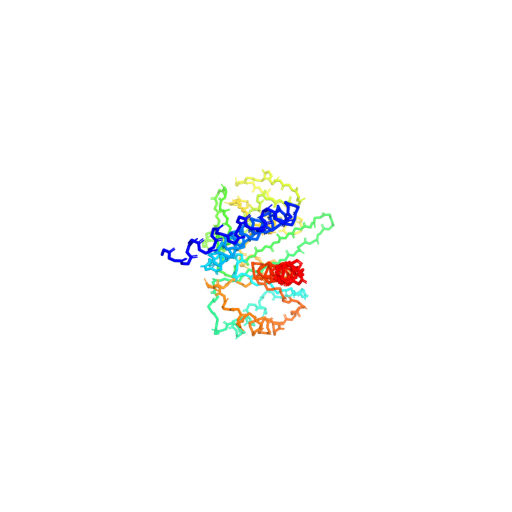649 -1.451 -6.552 1.00 77.50 116 GLN A CA 1
ATOM 939 C C . GLN A 1 116 ? -10.381 -1.093 -8.013 1.00 77.50 116 GLN A C 1
ATOM 941 O O . GLN A 1 116 ? -9.959 0.016 -8.356 1.00 77.50 116 GLN A O 1
ATOM 946 N N . LYS A 1 117 ? -10.703 -2.047 -8.887 1.00 84.31 117 LYS A N 1
ATOM 947 C CA . LYS A 1 117 ? -10.782 -1.849 -10.332 1.00 84.31 117 LYS A CA 1
ATOM 948 C C . LYS A 1 117 ? -11.931 -0.906 -10.676 1.00 84.31 117 LYS A C 1
ATOM 950 O O . LYS A 1 117 ? -13.060 -1.143 -10.258 1.00 84.31 117 LYS A O 1
ATOM 955 N N . LEU A 1 118 ? -11.661 0.080 -11.532 1.00 84.56 118 LEU A N 1
ATOM 956 C CA . LEU A 1 118 ? -12.691 0.957 -12.093 1.00 84.56 118 LEU A CA 1
ATOM 957 C C . LEU A 1 118 ? -12.848 0.764 -13.605 1.00 84.56 118 LEU A C 1
ATOM 959 O O . LEU A 1 118 ? -13.964 0.578 -14.083 1.00 84.56 118 LEU A O 1
ATOM 963 N N . LYS A 1 119 ? -11.745 0.759 -14.364 1.00 86.38 119 LYS A N 1
ATOM 964 C CA . LYS A 1 119 ? -11.744 0.540 -15.824 1.00 86.38 119 LYS A CA 1
ATOM 965 C C . LYS A 1 119 ? -10.558 -0.332 -16.246 1.00 86.38 119 LYS A C 1
ATOM 967 O O . LYS A 1 119 ? -9.520 -0.325 -15.594 1.00 86.38 119 LYS A O 1
ATOM 972 N N . GLY A 1 120 ? -10.694 -1.068 -17.349 1.00 88.25 120 GLY A N 1
ATOM 973 C CA . GLY A 1 120 ? -9.590 -1.845 -17.935 1.00 88.25 120 GLY A CA 1
ATOM 974 C C . GLY A 1 120 ? -9.146 -3.032 -17.093 1.00 88.25 120 GLY A C 1
ATOM 975 O O . GLY A 1 120 ? -9.978 -3.847 -16.694 1.00 88.25 120 GLY A O 1
ATOM 976 N N . ARG A 1 121 ? -7.841 -3.165 -16.851 1.00 89.19 121 ARG A N 1
ATOM 977 C CA . ARG A 1 121 ? -7.242 -4.227 -16.027 1.00 89.19 121 ARG A CA 1
ATOM 978 C C . ARG A 1 121 ? -6.605 -3.651 -14.758 1.00 89.19 121 ARG A C 1
ATOM 980 O O . ARG A 1 121 ? -6.261 -2.484 -14.710 1.00 89.19 121 ARG A O 1
ATOM 987 N N . ILE A 1 122 ? -6.461 -4.479 -13.728 1.00 88.31 122 ILE A N 1
ATOM 988 C CA . ILE A 1 122 ? -5.705 -4.158 -12.497 1.00 88.31 122 ILE A CA 1
ATOM 989 C C . ILE A 1 122 ? -4.532 -5.126 -12.285 1.00 88.31 122 ILE A C 1
ATOM 991 O O . ILE A 1 122 ? -3.990 -5.236 -11.197 1.00 88.31 122 ILE A O 1
ATOM 995 N N . HIS A 1 123 ? -4.160 -5.841 -13.344 1.00 89.31 123 HIS A N 1
ATOM 996 C CA . HIS A 1 123 ? -3.025 -6.751 -13.374 1.00 89.31 123 HIS A CA 1
ATOM 997 C C . HIS A 1 123 ? -2.362 -6.630 -14.742 1.00 89.31 123 HIS A C 1
ATOM 999 O O . HIS A 1 123 ? -3.050 -6.442 -15.762 1.00 89.31 123 HIS A O 1
ATOM 1005 N N . PHE A 1 124 ? -1.044 -6.765 -14.750 1.00 92.50 124 PHE A N 1
ATOM 1006 C CA . PHE A 1 124 ? -0.264 -6.874 -15.973 1.00 92.50 124 PHE A CA 1
ATOM 1007 C C . PHE A 1 124 ? -0.313 -8.309 -16.494 1.00 92.50 124 PHE A C 1
ATOM 1009 O O . PHE A 1 124 ? -0.522 -9.261 -15.744 1.00 92.50 124 PHE A O 1
ATOM 1016 N N . THR A 1 125 ? -0.178 -8.456 -17.802 1.00 93.94 125 THR A N 1
ATOM 1017 C CA . THR A 1 125 ? 0.044 -9.754 -18.430 1.00 93.94 125 THR A CA 1
ATOM 1018 C C . THR A 1 125 ? 1.484 -10.194 -18.213 1.00 93.94 125 THR A C 1
ATOM 1020 O O . THR A 1 125 ? 2.383 -9.372 -18.042 1.00 93.94 125 THR A O 1
ATOM 1023 N N . GLU A 1 126 ? 1.715 -11.499 -18.292 1.00 93.88 126 GLU A N 1
ATOM 1024 C CA . GLU A 1 126 ? 3.060 -12.062 -18.187 1.00 93.88 126 GLU A CA 1
ATOM 1025 C C . GLU A 1 126 ? 4.010 -11.491 -19.254 1.00 93.88 126 GLU A C 1
ATOM 1027 O O . GLU A 1 126 ? 5.161 -11.189 -18.956 1.00 93.88 126 GLU A O 1
ATOM 1032 N N . SER A 1 127 ? 3.523 -11.257 -20.479 1.00 95.00 127 SER A N 1
ATOM 1033 C CA . SER A 1 127 ? 4.323 -10.639 -21.542 1.00 95.00 127 SER A CA 1
ATOM 1034 C C . SER A 1 127 ? 4.709 -9.197 -21.221 1.00 95.00 127 SER A C 1
ATOM 1036 O O . SER A 1 127 ? 5.861 -8.829 -21.424 1.00 95.00 127 SER A O 1
ATOM 1038 N N . GLU A 1 128 ? 3.785 -8.396 -20.678 1.00 95.31 128 GLU A N 1
ATOM 1039 C CA . GLU A 1 128 ? 4.068 -7.012 -20.263 1.00 95.31 128 GLU A CA 1
ATOM 1040 C C . GLU A 1 128 ? 5.148 -6.971 -19.170 1.00 95.31 128 GLU A C 1
ATOM 1042 O O . GLU A 1 128 ? 6.038 -6.120 -19.205 1.00 95.31 128 GLU A O 1
ATOM 1047 N N . ILE A 1 129 ? 5.111 -7.927 -18.233 1.00 94.94 129 ILE A N 1
ATOM 1048 C CA . ILE A 1 129 ? 6.099 -8.057 -17.155 1.00 94.94 129 ILE A CA 1
ATOM 1049 C C . ILE A 1 129 ? 7.454 -8.508 -17.720 1.00 94.94 129 ILE A C 1
ATOM 1051 O O . ILE A 1 129 ? 8.470 -7.855 -17.481 1.00 94.94 129 ILE A O 1
ATOM 1055 N N . GLN A 1 130 ? 7.501 -9.593 -18.492 1.00 94.81 130 GLN A N 1
ATOM 1056 C CA . GLN A 1 130 ? 8.757 -10.153 -19.006 1.00 94.81 130 GLN A CA 1
ATOM 1057 C C . GLN A 1 130 ? 9.465 -9.209 -19.984 1.00 94.81 130 GLN A C 1
ATOM 1059 O O . GLN A 1 130 ? 10.685 -9.048 -19.915 1.00 94.81 130 GLN A O 1
ATOM 1064 N N . ASN A 1 131 ? 8.702 -8.541 -20.852 1.00 95.19 131 ASN A N 1
ATOM 1065 C CA . ASN A 1 131 ? 9.238 -7.627 -21.860 1.00 95.19 131 ASN A CA 1
ATOM 1066 C C . ASN A 1 131 ? 9.473 -6.207 -21.332 1.00 95.19 131 ASN A C 1
ATOM 1068 O O . ASN A 1 131 ? 9.979 -5.373 -22.081 1.00 95.19 131 ASN A O 1
AT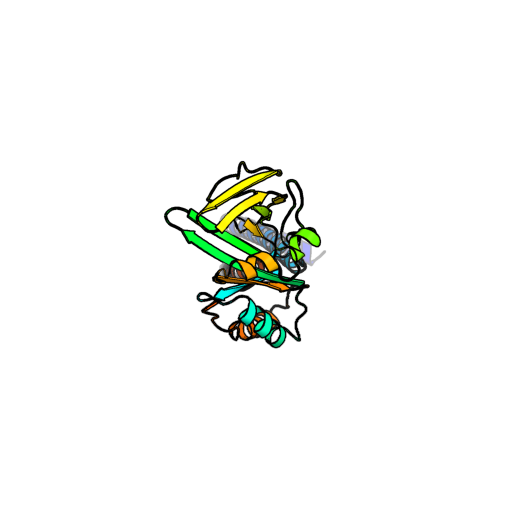OM 1072 N N . ARG A 1 132 ? 9.131 -5.929 -20.063 1.00 95.44 132 ARG A N 1
ATOM 1073 C CA . ARG A 1 132 ? 9.245 -4.597 -19.443 1.00 95.44 132 ARG A CA 1
ATOM 1074 C C . ARG A 1 132 ? 8.493 -3.541 -20.252 1.00 95.44 132 ARG A C 1
ATOM 1076 O O . ARG A 1 132 ? 9.021 -2.468 -20.533 1.00 95.44 132 ARG A O 1
ATOM 1083 N N . GLU A 1 133 ? 7.280 -3.865 -20.683 1.00 95.12 133 GLU A N 1
ATOM 1084 C CA . GLU A 1 133 ? 6.517 -2.949 -21.523 1.00 95.12 133 GLU A CA 1
ATOM 1085 C C . GLU A 1 133 ? 6.154 -1.682 -20.754 1.00 95.12 133 GLU A C 1
ATOM 1087 O O . GLU A 1 133 ? 5.681 -1.765 -19.618 1.00 95.12 133 GLU A O 1
ATOM 1092 N N . SER A 1 134 ? 6.316 -0.522 -21.400 1.00 95.81 134 SER A N 1
ATOM 1093 C CA . SER A 1 134 ? 5.919 0.794 -20.886 1.00 95.81 134 SER A CA 1
ATOM 1094 C C . SER A 1 134 ? 4.398 0.921 -20.807 1.00 95.81 134 SER A C 1
ATOM 1096 O O . SER A 1 134 ? 3.753 1.629 -21.580 1.00 95.81 134 SER A O 1
ATOM 1098 N N . CYS A 1 135 ? 3.805 0.192 -19.871 1.00 94.62 135 CYS A N 1
ATOM 1099 C CA . CYS A 1 135 ? 2.384 0.171 -19.590 1.00 94.62 135 CYS A CA 1
ATOM 1100 C C . CYS A 1 135 ? 2.126 0.554 -18.134 1.00 94.62 135 CYS A C 1
ATOM 1102 O O . CYS A 1 135 ? 2.968 0.369 -17.253 1.00 94.62 135 CYS A O 1
ATOM 1104 N N . VAL A 1 136 ? 0.954 1.130 -17.885 1.00 94.50 136 VAL A N 1
ATOM 1105 C CA . VAL A 1 136 ? 0.605 1.676 -16.578 1.00 94.50 136 VAL A CA 1
ATOM 1106 C C . VAL A 1 136 ? -0.857 1.427 -16.244 1.00 94.50 136 VAL A C 1
ATOM 1108 O O . VAL A 1 136 ? -1.740 1.458 -17.105 1.00 94.50 136 VAL A O 1
ATOM 1111 N N . ILE A 1 137 ? -1.123 1.222 -14.962 1.00 93.38 137 ILE A N 1
ATOM 1112 C CA . ILE A 1 137 ? -2.461 1.325 -14.397 1.00 93.38 137 ILE A CA 1
ATOM 1113 C C . ILE A 1 137 ? -2.521 2.670 -13.668 1.00 93.38 137 ILE A C 1
ATOM 1115 O O . ILE A 1 137 ? -1.779 2.907 -12.716 1.00 93.38 137 ILE A O 1
ATOM 1119 N N . ALA A 1 138 ? -3.366 3.580 -14.146 1.00 91.94 138 ALA A N 1
ATOM 1120 C CA . ALA A 1 138 ? -3.445 4.937 -13.618 1.00 91.94 138 ALA A CA 1
ATOM 1121 C C . ALA A 1 138 ? -4.388 5.024 -12.410 1.00 91.94 138 ALA A C 1
ATOM 1123 O O . ALA A 1 138 ? -5.430 4.361 -12.353 1.00 91.94 138 ALA A O 1
ATOM 1124 N N . ALA A 1 139 ? -4.066 5.895 -11.456 1.00 88.81 139 ALA A N 1
ATOM 1125 C CA . ALA A 1 139 ? -5.020 6.259 -10.422 1.00 88.81 139 ALA A CA 1
ATOM 1126 C C . ALA A 1 139 ? -6.171 7.088 -10.980 1.00 88.81 139 ALA A C 1
ATOM 1128 O O . ALA A 1 139 ? -5.997 8.027 -11.759 1.00 88.81 139 ALA A O 1
ATOM 1129 N N . TYR A 1 140 ? -7.367 6.756 -10.507 1.00 84.06 140 TYR A N 1
ATOM 1130 C CA . TYR A 1 140 ? -8.573 7.529 -10.754 1.00 84.06 140 TYR A CA 1
ATOM 1131 C C . TYR A 1 140 ? -8.536 8.901 -10.086 1.00 84.06 140 TYR A C 1
ATOM 1133 O O . TYR A 1 140 ? -9.197 9.820 -10.554 1.00 84.06 140 TYR A O 1
ATOM 1141 N N . TYR A 1 141 ? -7.762 9.057 -9.015 1.00 77.00 141 TYR A N 1
ATOM 1142 C CA . TYR A 1 141 ? -7.557 10.335 -8.353 1.00 77.00 141 TYR A CA 1
ATOM 1143 C C . TYR A 1 141 ? -6.084 10.724 -8.450 1.00 77.00 141 TYR A C 1
ATOM 1145 O O . TYR A 1 141 ? -5.224 9.990 -7.974 1.00 77.00 141 TYR A O 1
ATOM 1153 N N . GLN A 1 142 ? -5.794 11.867 -9.070 1.00 69.12 142 GLN A N 1
ATOM 1154 C CA . GLN A 1 142 ? -4.438 12.400 -9.207 1.00 69.12 142 GLN A CA 1
ATOM 1155 C C . GLN A 1 142 ? -4.416 13.865 -8.775 1.00 69.12 142 GLN A C 1
ATOM 1157 O O . GLN A 1 142 ? -5.278 14.649 -9.169 1.00 69.12 142 GLN A O 1
ATOM 1162 N N . GLY A 1 143 ? -3.426 14.253 -7.967 1.00 60.03 143 GLY A N 1
ATOM 1163 C CA . GLY A 1 143 ? -3.124 15.664 -7.688 1.00 60.03 143 GLY A CA 1
ATOM 1164 C C . GLY A 1 143 ? -4.275 16.523 -7.141 1.00 60.03 143 GLY A C 1
ATOM 1165 O O . GLY A 1 143 ? -4.272 17.729 -7.367 1.00 60.03 143 GLY A O 1
ATOM 1166 N N . GLY A 1 144 ? -5.255 15.941 -6.439 1.00 60.25 144 GLY A N 1
ATOM 1167 C CA . GLY A 1 144 ? -6.378 16.697 -5.865 1.00 60.25 144 GLY A CA 1
ATOM 1168 C C . GLY A 1 144 ? -7.677 16.682 -6.685 1.00 60.25 144 GLY A C 1
ATOM 1169 O O . GLY A 1 144 ? -8.610 17.403 -6.338 1.00 60.25 144 GLY A O 1
ATOM 1170 N N . GLY A 1 145 ? -7.759 15.879 -7.752 1.00 65.06 145 GLY A N 1
ATOM 1171 C CA . GLY A 1 145 ? -8.968 15.743 -8.565 1.00 65.06 145 GLY A CA 1
ATOM 1172 C C . GLY A 1 145 ? -9.086 14.396 -9.277 1.00 65.06 145 GLY A C 1
ATOM 1173 O O . GLY A 1 145 ? -8.185 13.557 -9.235 1.00 65.06 145 GLY A O 1
ATOM 1174 N N . TYR A 1 146 ? -10.224 14.187 -9.939 1.00 71.38 146 TYR A N 1
ATOM 1175 C CA . TYR A 1 146 ? -10.450 12.998 -10.757 1.00 71.38 146 TYR A CA 1
ATOM 1176 C C . TYR A 1 146 ? -9.590 13.042 -12.021 1.00 71.38 146 TYR A C 1
ATOM 1178 O O . TYR A 1 146 ? -9.597 14.024 -12.763 1.00 71.38 146 TYR A O 1
ATOM 1186 N N . SER A 1 147 ? -8.872 11.955 -12.273 1.00 72.00 147 SER A N 1
ATOM 1187 C CA . SER A 1 147 ? -8.121 11.738 -13.497 1.00 72.00 147 SER A CA 1
ATOM 1188 C C .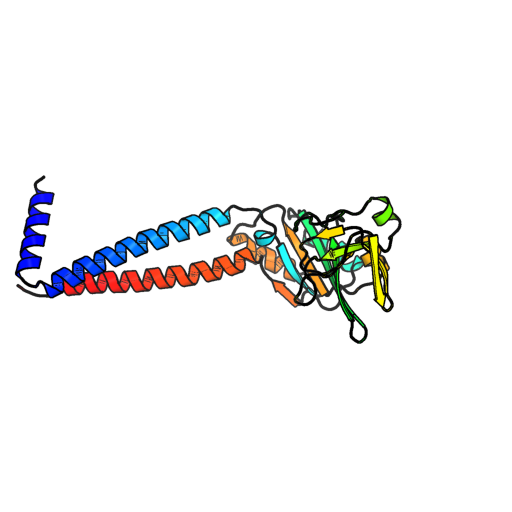 SER A 1 147 ? -9.088 11.470 -14.649 1.00 72.00 147 SER A C 1
ATOM 1190 O O . SER A 1 147 ? -9.939 10.582 -14.573 1.00 72.00 147 SER A O 1
ATOM 1192 N N . ALA A 1 148 ? -8.954 12.241 -15.730 1.00 76.31 148 ALA A N 1
ATOM 1193 C CA . ALA A 1 148 ? -9.723 12.047 -16.960 1.00 76.31 148 ALA A CA 1
ATOM 1194 C C . ALA A 1 148 ? -9.181 10.900 -17.837 1.00 76.31 148 ALA A C 1
ATOM 1196 O O . ALA A 1 148 ? -9.756 10.617 -18.887 1.00 76.31 148 ALA A O 1
ATOM 1197 N N . VAL A 1 149 ? -8.093 10.251 -17.408 1.00 84.50 149 VAL A N 1
ATOM 1198 C CA . VAL A 1 149 ? -7.404 9.187 -18.141 1.00 84.50 149 VAL A CA 1
ATOM 1199 C C . VAL A 1 149 ? -8.306 7.963 -18.322 1.00 84.50 149 VAL A C 1
ATOM 1201 O O . VAL A 1 149 ? -8.976 7.505 -17.390 1.00 84.50 149 VAL A O 1
ATOM 1204 N N . ASN A 1 150 ? -8.290 7.403 -19.528 1.00 86.62 150 ASN A N 1
ATOM 1205 C CA . ASN A 1 150 ? -8.967 6.172 -19.902 1.00 86.62 150 ASN A CA 1
ATOM 1206 C C . ASN A 1 150 ? -7.976 5.106 -20.375 1.00 86.62 150 ASN A C 1
ATOM 1208 O O . ASN A 1 150 ? -6.803 5.342 -20.637 1.00 86.62 150 ASN A O 1
ATOM 1212 N N . THR A 1 151 ? -8.476 3.882 -20.462 1.00 89.44 151 THR A N 1
ATOM 1213 C CA . THR A 1 151 ? -7.735 2.751 -21.018 1.00 89.44 151 THR A CA 1
ATOM 1214 C C . THR A 1 151 ? -7.497 2.947 -22.508 1.00 89.44 151 THR A C 1
ATOM 1216 O O . THR A 1 151 ? -8.447 3.254 -23.227 1.00 89.44 151 THR A O 1
ATOM 1219 N N . GLY A 1 152 ? -6.276 2.690 -22.966 1.00 89.94 152 GLY A N 1
ATOM 1220 C CA . GLY A 1 152 ? -5.840 2.944 -24.338 1.00 89.94 152 GLY A CA 1
ATOM 1221 C C . GLY A 1 152 ? -5.220 4.326 -24.540 1.00 89.94 152 GLY A C 1
ATOM 1222 O O . GLY A 1 152 ? -4.623 4.552 -25.587 1.00 89.94 152 GLY A O 1
ATOM 1223 N N . ASP A 1 153 ? -5.311 5.219 -23.550 1.00 93.25 153 ASP A N 1
ATOM 1224 C CA . ASP A 1 153 ? -4.600 6.494 -23.586 1.00 93.25 153 ASP A CA 1
ATOM 1225 C C . ASP A 1 153 ? -3.090 6.270 -23.423 1.00 93.25 153 ASP A C 1
ATOM 1227 O O . ASP A 1 153 ? -2.646 5.298 -22.803 1.00 93.25 153 ASP A O 1
ATOM 1231 N N . THR A 1 154 ? -2.302 7.219 -23.920 1.00 93.94 154 THR A N 1
ATOM 1232 C CA . THR A 1 154 ? -0.853 7.270 -23.717 1.00 93.94 154 THR A CA 1
ATOM 1233 C C . THR A 1 154 ? -0.508 8.482 -22.860 1.00 93.94 154 THR A C 1
ATOM 1235 O O . THR A 1 154 ? -0.984 9.592 -23.102 1.00 93.94 154 THR A O 1
ATOM 1238 N N . ILE A 1 155 ? 0.318 8.274 -21.837 1.00 90.56 155 ILE A N 1
ATOM 1239 C CA . ILE A 1 155 ? 0.750 9.310 -20.899 1.00 90.56 155 ILE A CA 1
ATOM 1240 C C . ILE A 1 155 ? 2.242 9.556 -21.082 1.00 90.56 155 ILE A C 1
ATOM 1242 O O . ILE A 1 155 ? 3.048 8.644 -20.914 1.00 90.56 155 ILE A O 1
ATOM 1246 N N . SER A 1 156 ? 2.616 10.806 -21.347 1.00 89.62 156 SER A N 1
ATOM 1247 C CA . SER A 1 156 ? 4.017 11.231 -21.342 1.00 89.62 156 SER A CA 1
ATOM 1248 C C . SER A 1 156 ? 4.483 11.544 -19.918 1.00 89.62 156 SER A C 1
ATOM 1250 O O . SER A 1 156 ? 3.840 12.310 -19.194 1.00 89.62 156 SER A O 1
ATOM 1252 N N . CYS A 1 157 ? 5.608 10.952 -19.519 1.00 88.00 157 CYS A N 1
ATOM 1253 C CA . CYS A 1 157 ? 6.239 11.125 -18.211 1.00 88.00 157 CYS A CA 1
ATOM 1254 C C . CYS A 1 157 ? 7.655 11.709 -18.343 1.00 88.00 157 CYS A C 1
ATOM 1256 O O . CYS A 1 157 ? 8.591 11.245 -17.693 1.00 88.00 157 CYS A O 1
ATOM 1258 N N . GLY A 1 158 ? 7.801 12.736 -19.186 1.00 86.50 158 GLY A N 1
ATOM 1259 C CA . GLY A 1 158 ? 9.066 13.447 -19.370 1.00 86.50 158 GLY A CA 1
ATOM 1260 C C . GLY A 1 158 ? 10.160 12.534 -19.922 1.00 86.50 158 GLY A C 1
ATOM 1261 O O . GLY A 1 158 ? 9.931 11.814 -20.896 1.00 86.50 158 GLY A O 1
ATOM 1262 N N . SER A 1 159 ? 11.336 12.537 -19.297 1.00 89.38 159 SER A N 1
ATOM 1263 C CA . SER A 1 159 ? 12.473 11.704 -19.718 1.00 89.38 159 SER A CA 1
ATOM 1264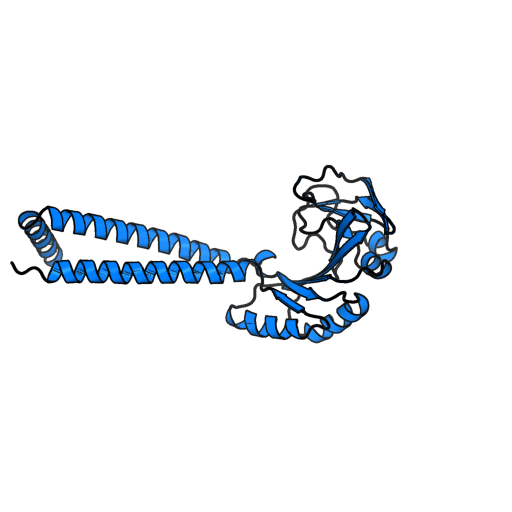 C C . SER A 1 159 ? 12.260 10.198 -19.527 1.00 89.38 159 SER A C 1
ATOM 1266 O O . SER A 1 159 ? 12.983 9.413 -20.136 1.00 89.38 159 SER A O 1
ATOM 1268 N N . LEU A 1 160 ? 11.236 9.774 -18.773 1.00 90.44 160 LEU A N 1
ATOM 1269 C CA . LEU A 1 160 ? 10.841 8.360 -18.677 1.00 90.44 160 LEU A CA 1
ATOM 1270 C C . LEU A 1 160 ? 10.088 7.858 -19.922 1.00 90.44 160 LEU A C 1
ATOM 1272 O O . LEU A 1 160 ? 9.835 6.662 -20.046 1.00 90.44 160 LEU A O 1
ATOM 1276 N N . GLY A 1 161 ? 9.729 8.757 -20.843 1.00 91.19 161 GLY A N 1
ATOM 1277 C CA . GLY A 1 161 ? 9.039 8.419 -22.081 1.00 91.19 161 GLY A CA 1
ATOM 1278 C C . GLY A 1 161 ? 7.527 8.284 -21.918 1.00 91.19 161 GLY A C 1
ATOM 1279 O O . GLY A 1 161 ? 6.900 8.936 -21.078 1.00 91.19 161 GLY A O 1
ATOM 1280 N N . GLU A 1 162 ? 6.932 7.475 -22.788 1.00 94.50 162 GLU A N 1
ATOM 1281 C CA . GLU A 1 162 ? 5.486 7.316 -22.916 1.00 94.50 162 GLU A CA 1
ATOM 1282 C C . GLU A 1 162 ? 5.006 5.980 -22.349 1.00 94.50 162 GLU A C 1
ATOM 1284 O O . GLU A 1 162 ? 5.646 4.945 -22.537 1.00 94.50 162 GLU A O 1
ATOM 1289 N N . PHE A 1 163 ? 3.856 6.011 -21.674 1.00 95.88 163 PHE A N 1
ATOM 1290 C CA . PHE A 1 163 ? 3.246 4.852 -21.031 1.00 95.88 163 PHE A CA 1
ATOM 1291 C C . PHE A 1 163 ? 1.827 4.629 -21.541 1.00 95.88 163 PHE A C 1
ATOM 1293 O O . PHE A 1 163 ? 0.991 5.532 -21.483 1.00 95.88 163 PHE A O 1
ATOM 1300 N N . ASN A 1 164 ? 1.530 3.406 -21.972 1.00 96.38 164 ASN A N 1
ATOM 1301 C CA . ASN A 1 164 ? 0.190 3.009 -22.394 1.00 96.38 164 ASN A CA 1
ATOM 1302 C C . ASN A 1 164 ? -0.671 2.627 -21.190 1.00 96.38 164 ASN A C 1
ATOM 1304 O O . ASN A 1 164 ? -0.302 1.780 -20.374 1.00 96.38 164 ASN A O 1
ATOM 1308 N N . VAL A 1 165 ? -1.853 3.223 -21.085 1.00 95.00 165 VAL A N 1
ATOM 1309 C CA . VAL A 1 165 ? -2.760 2.989 -19.964 1.00 95.00 165 VAL A CA 1
ATOM 1310 C C . VAL A 1 165 ? -3.566 1.723 -20.212 1.00 95.00 165 VAL A C 1
ATOM 1312 O O . VAL A 1 165 ? -4.479 1.688 -21.037 1.00 95.00 165 VAL A O 1
ATOM 1315 N N . VAL A 1 166 ? -3.282 0.676 -19.445 1.00 94.38 166 VAL A N 1
ATOM 1316 C CA . VAL A 1 166 ? -3.988 -0.614 -19.537 1.00 94.38 166 VAL A CA 1
ATOM 1317 C C . VAL A 1 166 ? -5.150 -0.719 -18.547 1.00 94.38 166 VAL A C 1
ATOM 1319 O O . VAL A 1 166 ? -5.993 -1.620 -18.643 1.00 94.38 166 VAL A O 1
ATOM 1322 N N . GLY A 1 167 ? -5.236 0.220 -17.602 1.00 92.19 167 GLY A N 1
ATOM 1323 C CA . GLY A 1 167 ? -6.221 0.188 -16.533 1.00 92.19 167 GLY A CA 1
ATOM 1324 C C . GLY A 1 167 ? -6.328 1.461 -15.711 1.00 92.19 167 GLY A C 1
ATOM 1325 O O . GLY A 1 167 ? -5.432 2.301 -15.719 1.00 92.19 167 GLY A O 1
ATOM 1326 N N . VAL A 1 168 ? -7.435 1.571 -14.975 1.00 90.88 168 VAL A N 1
ATOM 1327 C CA . VAL A 1 168 ? -7.688 2.643 -14.007 1.00 90.88 168 VAL A CA 1
ATOM 1328 C C . VAL A 1 168 ? -8.289 2.056 -12.731 1.00 90.88 168 VAL A C 1
ATOM 1330 O O . VAL A 1 168 ? -9.222 1.245 -12.786 1.00 90.88 168 VAL A O 1
ATOM 1333 N N . GLY A 1 169 ? -7.793 2.497 -11.578 1.00 88.06 169 GLY A N 1
ATOM 1334 C CA . GLY A 1 169 ? -8.228 2.021 -10.263 1.00 88.06 169 GLY A CA 1
ATOM 1335 C C . GLY A 1 169 ? -7.993 3.034 -9.146 1.00 88.06 169 GLY A C 1
ATOM 1336 O O . GLY A 1 169 ? -7.544 4.156 -9.378 1.00 88.06 169 GLY A O 1
ATOM 1337 N N . THR A 1 170 ? -8.356 2.661 -7.923 1.00 82.75 170 THR A N 1
ATOM 1338 C CA . THR A 1 170 ? -8.313 3.549 -6.751 1.00 82.75 170 THR A CA 1
ATOM 1339 C C . THR A 1 170 ? -6.989 3.422 -5.993 1.00 82.75 170 THR A C 1
ATOM 1341 O O . THR A 1 170 ? -6.986 2.918 -4.877 1.00 82.75 170 THR A O 1
ATOM 1344 N N . PHE A 1 171 ? -5.869 3.817 -6.597 1.00 78.44 171 PHE A N 1
ATOM 1345 C CA . PHE A 1 171 ? -4.537 3.714 -5.980 1.00 78.44 171 PHE A CA 1
ATOM 1346 C C . PHE A 1 171 ? -4.137 5.006 -5.259 1.00 78.44 171 PHE A C 1
ATOM 1348 O O . PHE A 1 171 ? -4.625 6.086 -5.586 1.00 78.44 171 PHE A O 1
ATOM 1355 N N . ASN A 1 172 ? -3.207 4.892 -4.308 1.00 74.38 172 ASN A N 1
ATOM 1356 C CA . ASN A 1 172 ? -2.597 6.046 -3.636 1.00 74.38 172 ASN A CA 1
ATOM 1357 C C . ASN A 1 172 ? -1.432 6.672 -4.426 1.00 74.38 172 ASN A C 1
ATOM 1359 O O . ASN A 1 172 ? -1.031 7.795 -4.126 1.00 74.38 172 ASN A O 1
ATOM 1363 N N . SER A 1 173 ? -0.870 5.956 -5.401 1.00 84.62 173 SER A N 1
ATOM 1364 C CA . SER A 1 173 ? 0.142 6.464 -6.330 1.00 84.62 173 SER A CA 1
ATOM 1365 C C . SER A 1 173 ? -0.497 6.893 -7.643 1.00 84.62 173 SER A C 1
ATOM 1367 O O . SER A 1 173 ? -1.544 6.378 -8.013 1.00 84.62 173 SER A O 1
ATOM 1369 N N . ASP A 1 174 ? 0.127 7.827 -8.365 1.00 89.19 174 ASP A N 1
ATOM 1370 C CA . ASP A 1 174 ? -0.409 8.286 -9.651 1.00 89.19 174 ASP A CA 1
ATOM 1371 C C . ASP A 1 174 ? -0.453 7.146 -10.674 1.00 89.19 174 ASP A C 1
ATOM 1373 O O . ASP A 1 174 ? -1.404 7.049 -11.460 1.00 89.19 174 ASP A O 1
ATOM 1377 N N . TYR A 1 175 ? 0.577 6.297 -10.636 1.00 92.12 175 TYR A N 1
ATOM 1378 C CA . TYR A 1 175 ? 0.860 5.271 -11.623 1.00 92.12 175 TYR A CA 1
ATOM 1379 C C . TYR A 1 175 ? 1.352 3.987 -10.972 1.00 92.12 175 TYR A C 1
ATOM 1381 O O . TYR A 1 175 ? 2.271 3.995 -10.153 1.00 92.12 175 TYR A O 1
ATOM 1389 N N . TYR A 1 176 ? 0.778 2.871 -11.401 1.00 93.44 176 TYR A N 1
ATOM 1390 C CA . TYR A 1 176 ? 1.277 1.541 -11.103 1.00 93.44 176 TYR A CA 1
ATOM 1391 C C . TYR A 1 176 ? 1.905 0.941 -12.355 1.00 93.44 176 TYR A C 1
ATOM 1393 O O . TYR A 1 176 ? 1.257 0.940 -13.402 1.00 93.44 176 TYR A O 1
ATOM 1401 N N . ILE A 1 177 ? 3.129 0.433 -12.260 1.00 95.12 177 ILE A N 1
ATOM 1402 C CA . ILE A 1 177 ? 3.882 -0.147 -13.384 1.00 95.12 177 ILE A CA 1
ATOM 1403 C C . ILE A 1 177 ? 4.388 -1.554 -13.028 1.00 95.12 177 ILE A C 1
ATOM 1405 O O . ILE A 1 177 ? 4.446 -1.889 -11.840 1.00 95.12 177 ILE A O 1
ATOM 1409 N N . PRO A 1 178 ? 4.755 -2.389 -14.018 1.00 95.31 178 PRO A N 1
ATOM 1410 C CA . PRO A 1 178 ? 5.383 -3.678 -13.744 1.00 95.31 178 PRO A CA 1
ATOM 1411 C C . PRO A 1 178 ? 6.670 -3.516 -12.926 1.00 95.31 178 PRO A C 1
ATOM 1413 O O . PRO A 1 178 ? 7.449 -2.591 -13.166 1.00 95.31 178 PRO A O 1
ATOM 1416 N N . SER A 1 179 ? 6.939 -4.430 -11.993 1.00 93.62 179 SER A N 1
ATOM 1417 C CA . SER A 1 179 ? 8.144 -4.387 -11.150 1.00 93.62 179 SER A CA 1
ATOM 1418 C C . SER A 1 179 ? 9.439 -4.498 -11.942 1.00 93.62 179 SER A C 1
ATOM 1420 O O . SER A 1 179 ? 10.411 -3.812 -11.640 1.00 93.62 179 SER A O 1
ATOM 1422 N N . THR A 1 180 ? 9.428 -5.280 -13.016 1.00 94.94 180 THR A N 1
ATOM 1423 C CA . THR A 1 180 ? 10.549 -5.410 -13.952 1.00 94.94 180 THR A CA 1
ATOM 1424 C C . THR A 1 180 ? 10.842 -4.108 -14.698 1.00 94.94 180 THR A C 1
ATOM 1426 O O . THR A 1 180 ? 12.005 -3.798 -14.958 1.00 94.94 180 THR A O 1
ATOM 1429 N N . LEU A 1 181 ? 9.808 -3.326 -15.033 1.00 96.06 181 LEU A N 1
ATOM 1430 C CA . LEU A 1 181 ? 9.973 -1.998 -15.620 1.00 96.06 181 LEU A CA 1
ATOM 1431 C C . LEU A 1 181 ? 10.449 -0.996 -14.567 1.00 96.06 181 LEU A C 1
ATOM 1433 O O . LEU A 1 181 ? 11.354 -0.218 -14.843 1.00 96.06 181 LEU A O 1
ATOM 1437 N N . PHE A 1 182 ? 9.881 -1.034 -13.360 1.00 95.19 182 PHE A N 1
ATOM 1438 C CA . PHE A 1 182 ? 10.308 -0.183 -12.247 1.00 95.19 182 PHE A CA 1
ATOM 1439 C C . PHE A 1 182 ? 11.811 -0.336 -11.966 1.00 95.19 182 PHE A C 1
ATOM 1441 O O . PHE A 1 182 ? 12.521 0.662 -11.851 1.00 95.19 182 PHE A O 1
ATOM 1448 N N . GLU A 1 183 ? 12.300 -1.579 -11.924 1.00 93.88 183 GLU A N 1
ATOM 1449 C CA . GLU A 1 183 ? 13.724 -1.894 -11.786 1.00 93.88 183 GLU A CA 1
ATOM 1450 C C . GLU A 1 183 ? 14.545 -1.380 -12.979 1.00 93.88 183 GLU A C 1
ATOM 1452 O O . GLU A 1 183 ? 15.575 -0.736 -12.789 1.00 93.88 183 GLU A O 1
ATOM 1457 N N . ALA A 1 184 ? 14.077 -1.607 -14.212 1.00 94.44 184 ALA A N 1
ATOM 1458 C CA . ALA A 1 184 ? 14.782 -1.192 -15.426 1.00 94.44 184 ALA A CA 1
ATOM 1459 C C . ALA A 1 184 ? 14.877 0.333 -15.604 1.00 94.44 184 ALA A C 1
ATOM 1461 O O . ALA A 1 184 ? 15.810 0.817 -16.243 1.00 94.44 184 ALA A O 1
ATOM 1462 N N . LEU A 1 185 ? 13.931 1.088 -15.043 1.00 93.62 185 LEU A N 1
ATOM 1463 C CA . LEU A 1 185 ? 13.952 2.550 -15.033 1.00 93.62 185 LEU A CA 1
ATOM 1464 C C . LEU A 1 185 ? 14.895 3.128 -13.965 1.00 93.62 185 LEU A C 1
ATOM 1466 O O . LEU A 1 185 ? 15.076 4.344 -13.928 1.00 93.62 185 LEU A O 1
ATOM 1470 N N . HIS A 1 186 ? 15.487 2.291 -13.103 1.00 92.12 186 HIS A N 1
ATOM 1471 C CA . HIS A 1 186 ? 16.368 2.710 -12.007 1.00 92.12 186 HIS A CA 1
ATOM 1472 C C . HIS A 1 186 ? 15.749 3.803 -11.119 1.00 92.12 186 HIS A C 1
ATOM 1474 O O . HIS A 1 186 ? 16.425 4.736 -10.678 1.00 92.12 186 HIS A O 1
ATOM 1480 N N . LEU A 1 187 ? 14.439 3.702 -10.869 1.00 91.88 187 LEU A N 1
ATOM 1481 C CA . LEU A 1 187 ? 13.730 4.671 -10.042 1.00 91.88 187 LEU A CA 1
ATOM 1482 C C . LEU A 1 187 ? 14.173 4.544 -8.574 1.00 91.88 187 LEU A C 1
ATOM 1484 O O . LEU A 1 187 ? 14.192 3.433 -8.037 1.00 91.88 187 LEU A O 1
ATOM 1488 N N . PRO A 1 188 ? 14.476 5.661 -7.885 1.00 92.44 188 PRO A N 1
ATOM 1489 C CA . PRO A 1 188 ? 14.824 5.619 -6.471 1.00 92.44 188 PRO A CA 1
ATOM 1490 C C . PRO A 1 188 ? 13.603 5.217 -5.642 1.00 92.44 188 PRO A C 1
ATOM 1492 O O . PRO A 1 188 ? 12.512 5.762 -5.819 1.00 92.44 188 PRO A O 1
ATOM 1495 N N . VAL A 1 189 ? 13.777 4.297 -4.700 1.00 94.56 189 VAL A N 1
ATOM 1496 C CA . VAL A 1 189 ? 12.711 3.873 -3.791 1.00 94.56 189 VAL A CA 1
ATOM 1497 C C . VAL A 1 189 ? 12.629 4.855 -2.622 1.00 94.56 189 VAL A C 1
ATOM 1499 O O . VAL A 1 189 ? 13.493 4.890 -1.743 1.00 94.56 189 VAL A O 1
ATOM 1502 N N . ASP A 1 190 ? 11.565 5.656 -2.604 1.00 94.00 190 ASP A N 1
ATOM 1503 C CA . ASP A 1 190 ? 11.258 6.607 -1.530 1.00 94.00 190 ASP A CA 1
ATOM 1504 C C . ASP A 1 190 ? 10.639 5.920 -0.316 1.00 94.00 190 ASP A C 1
ATOM 1506 O O . ASP A 1 190 ? 10.857 6.332 0.823 1.00 94.00 190 ASP A O 1
ATOM 1510 N N . TYR A 1 191 ? 9.794 4.922 -0.557 1.00 94.19 191 TYR A N 1
ATOM 1511 C CA . TYR A 1 191 ? 9.151 4.147 0.491 1.00 94.19 191 TYR A CA 1
ATOM 1512 C C . TYR A 1 191 ? 8.707 2.788 -0.037 1.00 94.19 191 TYR A C 1
ATOM 1514 O O . TYR A 1 191 ? 8.504 2.597 -1.239 1.00 94.19 191 TYR A O 1
ATOM 1522 N N . ILE A 1 192 ? 8.526 1.861 0.894 1.00 94.31 192 ILE A N 1
ATOM 1523 C CA . ILE A 1 192 ? 7.921 0.559 0.641 1.00 94.31 192 ILE A CA 1
ATOM 1524 C C . ILE A 1 192 ? 6.697 0.380 1.531 1.00 94.31 192 ILE A C 1
ATOM 1526 O O . ILE A 1 192 ? 6.703 0.778 2.697 1.00 94.31 192 ILE A O 1
ATOM 1530 N N . ASP A 1 193 ? 5.663 -0.230 0.972 1.00 93.56 193 ASP A N 1
ATOM 1531 C CA . ASP A 1 193 ? 4.476 -0.672 1.688 1.00 93.56 193 ASP A CA 1
ATOM 1532 C C . ASP A 1 193 ? 4.521 -2.202 1.788 1.00 93.56 193 ASP A C 1
ATOM 1534 O O . ASP A 1 193 ? 4.483 -2.908 0.782 1.00 93.56 193 ASP A O 1
ATOM 1538 N N . ILE A 1 194 ? 4.634 -2.715 3.010 1.00 93.88 194 ILE A N 1
ATOM 1539 C CA . ILE A 1 194 ? 4.686 -4.144 3.322 1.00 93.88 194 ILE A CA 1
ATOM 1540 C C . ILE A 1 194 ? 3.287 -4.574 3.736 1.00 93.88 194 ILE A C 1
ATOM 1542 O O . ILE A 1 194 ? 2.758 -4.097 4.742 1.00 93.88 194 ILE A O 1
ATOM 1546 N N . ILE A 1 195 ? 2.679 -5.454 2.946 1.00 92.31 195 ILE A N 1
ATOM 1547 C CA . ILE A 1 195 ? 1.299 -5.899 3.120 1.00 92.31 195 ILE A CA 1
ATOM 1548 C C . ILE A 1 195 ? 1.318 -7.308 3.697 1.00 92.31 195 ILE A C 1
ATOM 1550 O O . ILE A 1 195 ? 1.766 -8.251 3.047 1.00 92.31 195 ILE A O 1
ATOM 1554 N N . LEU A 1 196 ? 0.811 -7.457 4.914 1.00 92.75 196 LEU A N 1
ATOM 1555 C CA . LEU A 1 196 ? 0.684 -8.755 5.571 1.00 92.75 196 LEU A CA 1
ATOM 1556 C C . LEU A 1 196 ? -0.536 -9.526 5.056 1.00 92.75 196 LEU A C 1
ATOM 1558 O O . LEU A 1 196 ? -1.519 -8.929 4.606 1.00 92.75 196 LEU A O 1
ATOM 1562 N N . ALA A 1 197 ? -0.478 -10.856 5.131 1.00 90.50 197 ALA A N 1
ATOM 1563 C CA . ALA A 1 197 ? -1.618 -11.722 4.830 1.00 90.50 197 ALA A CA 1
ATOM 1564 C C . ALA A 1 197 ? -2.763 -11.514 5.828 1.00 90.50 197 ALA A C 1
ATOM 1566 O O . ALA A 1 197 ? -3.933 -11.459 5.436 1.00 90.50 197 ALA A O 1
ATOM 1567 N N . GLU A 1 198 ? -2.410 -11.329 7.098 1.00 89.38 198 GLU A N 1
ATOM 1568 C CA . GLU A 1 198 ? -3.343 -11.105 8.192 1.00 89.38 198 GLU A CA 1
ATOM 1569 C C . GLU A 1 198 ? -2.908 -9.927 9.062 1.00 89.38 198 GLU A C 1
ATOM 1571 O O . GLU A 1 198 ? -1.737 -9.537 9.110 1.00 89.38 198 GLU A O 1
ATOM 1576 N N . ARG A 1 199 ? -3.880 -9.340 9.762 1.00 88.19 199 ARG A N 1
ATOM 1577 C CA . ARG A 1 199 ? -3.607 -8.294 10.741 1.00 88.19 199 ARG A CA 1
ATOM 1578 C C . ARG A 1 199 ? -2.802 -8.882 11.904 1.00 88.19 199 ARG A C 1
ATOM 1580 O O . ARG A 1 199 ? -3.222 -9.866 12.505 1.00 88.19 199 ARG A O 1
ATOM 1587 N N . LEU A 1 200 ? -1.722 -8.203 12.292 1.00 88.50 200 LEU A N 1
ATOM 1588 C CA . LEU A 1 200 ? -0.964 -8.583 13.486 1.00 88.50 200 LEU A CA 1
ATOM 1589 C C . LEU A 1 200 ? -1.751 -8.328 14.785 1.00 88.50 200 LEU A C 1
ATOM 1591 O O . LEU A 1 200 ? -2.465 -7.319 14.886 1.00 88.50 200 LEU A O 1
ATOM 1595 N N . PRO A 1 201 ? -1.579 -9.194 15.800 1.00 84.31 201 PRO A N 1
ATOM 1596 C CA . PRO A 1 201 ? -1.977 -8.909 17.172 1.00 84.31 201 PRO A CA 1
ATOM 1597 C C . PRO A 1 201 ? -1.349 -7.614 17.700 1.00 84.31 201 PRO A C 1
ATOM 1599 O O . PRO A 1 201 ? -0.292 -7.174 17.238 1.00 84.31 201 PRO A O 1
ATOM 1602 N N . MET A 1 202 ? -1.984 -7.002 18.706 1.00 78.56 202 MET A N 1
ATOM 1603 C CA . MET A 1 202 ? -1.572 -5.679 19.187 1.00 78.56 202 MET A CA 1
ATOM 1604 C C . MET A 1 202 ? -0.135 -5.687 19.735 1.00 78.56 202 MET A C 1
ATOM 1606 O O . MET A 1 202 ? 0.651 -4.769 19.505 1.00 78.56 202 MET A O 1
ATOM 1610 N N . GLU A 1 203 ? 0.194 -6.750 20.458 1.00 82.38 203 GLU A N 1
ATOM 1611 C CA . GLU A 1 203 ? 1.486 -7.035 21.068 1.00 82.38 203 GLU A CA 1
ATOM 1612 C C . GLU A 1 203 ? 2.613 -7.266 20.049 1.00 82.38 203 GLU A C 1
ATOM 1614 O O . GLU A 1 203 ? 3.778 -7.021 20.364 1.00 82.38 203 GLU A O 1
ATOM 1619 N N . GLU A 1 204 ? 2.283 -7.665 18.819 1.00 89.81 204 GLU A N 1
ATOM 1620 C CA . GLU A 1 204 ? 3.256 -7.960 17.762 1.00 89.81 204 GLU A CA 1
ATOM 1621 C C . GLU A 1 204 ? 3.574 -6.746 16.881 1.00 89.81 204 GLU A C 1
ATOM 1623 O O . GLU A 1 204 ? 4.595 -6.741 16.189 1.00 89.81 204 GLU A O 1
ATOM 1628 N N . HIS A 1 205 ? 2.780 -5.668 16.961 1.00 88.62 205 HIS A N 1
ATOM 1629 C CA . HIS A 1 205 ? 3.039 -4.444 16.198 1.00 88.62 205 HIS A CA 1
ATOM 1630 C C . HIS A 1 205 ? 4.427 -3.869 16.480 1.00 88.62 205 HIS A C 1
ATOM 1632 O O . HIS A 1 205 ? 5.185 -3.623 15.547 1.00 88.62 205 HIS A O 1
ATOM 1638 N N . GLN A 1 206 ? 4.789 -3.641 17.747 1.00 90.12 206 GLN A N 1
ATOM 1639 C CA . GLN A 1 206 ? 6.070 -3.002 18.066 1.00 90.12 206 GLN A CA 1
ATOM 1640 C C . GLN A 1 206 ? 7.284 -3.881 17.705 1.00 90.12 206 GLN A C 1
ATOM 1642 O O . GLN A 1 206 ? 8.214 -3.354 17.089 1.00 90.12 206 GLN A O 1
ATOM 1647 N N . PRO A 1 207 ? 7.304 -5.196 18.013 1.00 93.19 207 PRO A N 1
ATOM 1648 C CA . PRO A 1 207 ? 8.341 -6.100 17.516 1.00 93.19 207 PRO A CA 1
ATOM 1649 C C . PRO A 1 207 ? 8.482 -6.064 15.992 1.00 93.19 207 PRO A C 1
ATOM 1651 O O . PRO A 1 207 ? 9.599 -5.953 15.484 1.00 93.19 207 PRO A O 1
ATOM 1654 N N . PHE A 1 208 ? 7.364 -6.077 15.261 1.00 94.06 208 PHE A N 1
ATOM 1655 C CA . PHE A 1 208 ? 7.386 -6.011 13.805 1.00 94.06 208 PHE A CA 1
ATOM 1656 C C . PHE A 1 208 ? 7.920 -4.664 13.296 1.00 94.06 208 PHE A C 1
ATOM 1658 O O . PHE A 1 208 ? 8.795 -4.628 12.439 1.00 94.06 208 PHE A O 1
ATOM 1665 N N . MET A 1 209 ? 7.500 -3.545 13.883 1.00 93.56 209 MET A N 1
ATOM 1666 C CA . MET A 1 209 ? 8.013 -2.208 13.550 1.00 93.56 209 MET A CA 1
ATOM 1667 C C . MET A 1 209 ? 9.527 -2.082 13.789 1.00 93.56 209 MET A C 1
ATOM 1669 O O . MET A 1 209 ? 10.242 -1.480 12.984 1.00 93.56 209 MET A O 1
ATOM 1673 N N . ASN A 1 210 ? 10.037 -2.680 14.870 1.00 93.81 210 ASN A N 1
ATOM 1674 C CA . ASN A 1 210 ? 11.474 -2.729 15.151 1.00 93.81 210 ASN A CA 1
ATOM 1675 C C . ASN A 1 210 ? 12.215 -3.554 14.090 1.00 93.81 210 ASN A C 1
ATOM 1677 O O . ASN A 1 210 ? 13.265 -3.135 13.609 1.00 93.81 210 ASN A O 1
ATOM 1681 N N . LYS A 1 211 ? 11.635 -4.688 13.680 1.00 94.00 211 LYS A N 1
ATOM 1682 C CA . LYS A 1 211 ? 12.143 -5.533 12.592 1.00 94.00 211 LYS A CA 1
ATOM 1683 C C . LYS A 1 211 ? 12.204 -4.764 11.265 1.00 94.00 211 LYS A C 1
ATOM 1685 O O . LYS A 1 211 ? 13.229 -4.793 10.594 1.00 94.00 211 LYS A O 1
ATOM 1690 N N . LEU A 1 212 ? 11.167 -3.992 10.932 1.00 94.88 212 LEU A N 1
ATOM 1691 C CA . LEU A 1 212 ? 11.145 -3.133 9.740 1.00 94.88 212 LEU A CA 1
ATOM 1692 C C . LEU A 1 212 ? 12.160 -1.983 9.802 1.00 94.88 212 LEU A C 1
ATOM 1694 O O . LEU A 1 212 ? 12.672 -1.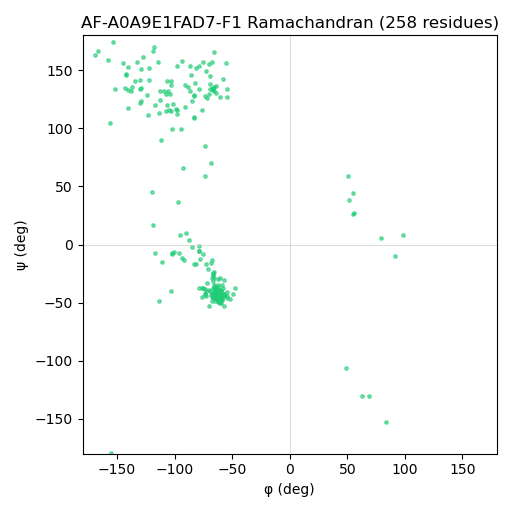545 8.776 1.00 94.88 212 LEU A O 1
ATOM 1698 N N . SER A 1 213 ? 12.494 -1.507 11.000 1.00 93.44 213 SER A N 1
ATOM 1699 C CA . SER A 1 213 ? 13.496 -0.448 11.177 1.00 93.44 213 SER A CA 1
ATOM 1700 C C . SER A 1 213 ? 14.917 -0.915 10.833 1.00 93.44 213 SER A C 1
ATOM 1702 O O . SER A 1 213 ? 15.791 -0.079 10.621 1.00 93.44 213 SER A O 1
ATOM 1704 N N . ALA A 1 214 ? 15.150 -2.230 10.745 1.00 92.00 214 ALA A N 1
ATOM 1705 C CA . ALA A 1 214 ? 16.420 -2.809 10.307 1.00 92.00 214 ALA A CA 1
ATOM 1706 C C . ALA A 1 214 ? 16.605 -2.797 8.777 1.00 92.00 214 ALA A C 1
ATOM 1708 O O . ALA A 1 214 ? 17.673 -3.169 8.289 1.00 92.00 214 ALA A O 1
ATOM 1709 N N . ILE A 1 215 ? 15.588 -2.382 8.013 1.00 92.44 215 ILE A N 1
ATOM 1710 C CA . ILE A 1 215 ? 15.680 -2.291 6.554 1.00 92.44 215 ILE A CA 1
ATOM 1711 C C . ILE A 1 215 ? 16.735 -1.239 6.171 1.00 92.44 215 ILE A C 1
ATOM 1713 O O . ILE A 1 215 ? 16.693 -0.113 6.680 1.00 92.44 215 ILE A O 1
ATOM 1717 N N . PRO A 1 216 ? 17.683 -1.565 5.270 1.00 89.06 216 PRO A N 1
ATOM 1718 C CA . PRO A 1 216 ? 18.716 -0.626 4.854 1.00 89.06 216 PRO A CA 1
ATOM 1719 C C . PRO A 1 216 ? 18.125 0.686 4.330 1.00 89.06 216 PRO A C 1
ATOM 1721 O O . PRO A 1 216 ? 17.271 0.696 3.449 1.00 89.06 216 PRO A O 1
ATOM 1724 N N . GLY A 1 217 ? 18.585 1.811 4.881 1.00 89.62 217 GLY A N 1
ATOM 1725 C CA . GLY A 1 217 ? 18.107 3.138 4.488 1.00 89.62 217 GLY A CA 1
ATOM 1726 C C . GLY A 1 217 ? 16.755 3.548 5.086 1.00 89.62 217 GLY A C 1
ATOM 1727 O O . GLY A 1 217 ? 16.262 4.625 4.738 1.00 89.62 217 GLY A O 1
ATOM 1728 N N . ALA A 1 218 ? 16.170 2.749 5.990 1.00 92.94 218 ALA A N 1
ATOM 1729 C CA . ALA A 1 218 ? 14.954 3.108 6.715 1.00 92.94 218 ALA A CA 1
ATOM 1730 C C . ALA A 1 218 ? 15.159 4.379 7.553 1.00 92.94 218 ALA A C 1
ATOM 1732 O O . ALA A 1 218 ? 16.080 4.488 8.361 1.00 92.94 218 ALA A O 1
ATOM 1733 N N . LYS A 1 219 ? 14.273 5.357 7.361 1.00 93.31 219 LYS A N 1
ATOM 1734 C CA . LYS A 1 219 ? 14.211 6.600 8.145 1.00 93.31 219 LYS A CA 1
ATOM 1735 C C . LYS A 1 219 ? 13.091 6.581 9.166 1.00 93.31 219 LYS A C 1
ATOM 1737 O O . LYS A 1 219 ? 13.228 7.120 10.258 1.00 93.31 219 LYS A O 1
ATOM 1742 N N . GLN A 1 220 ? 11.952 6.041 8.757 1.00 93.69 220 GLN A N 1
ATOM 1743 C CA . GLN A 1 220 ? 10.743 6.032 9.555 1.00 93.69 220 GLN A CA 1
ATOM 1744 C C . GLN A 1 220 ? 9.913 4.825 9.163 1.00 93.69 220 GLN A C 1
ATOM 1746 O O . GLN A 1 220 ? 9.684 4.590 7.978 1.00 93.69 220 GLN A O 1
ATOM 1751 N N . VAL A 1 221 ? 9.425 4.112 10.168 1.00 93.38 221 VAL A N 1
ATOM 1752 C CA . VAL A 1 221 ? 8.405 3.089 9.990 1.00 93.38 221 VAL A CA 1
ATOM 1753 C C . VAL A 1 221 ? 7.087 3.668 10.487 1.00 93.38 221 VAL A C 1
ATOM 1755 O O . VAL A 1 221 ? 7.021 4.233 11.580 1.00 93.38 221 VAL A O 1
ATOM 1758 N N . LEU A 1 222 ? 6.048 3.560 9.670 1.00 90.94 222 LEU A N 1
ATOM 1759 C CA . LEU A 1 222 ? 4.685 3.934 10.006 1.00 90.94 222 LEU A CA 1
ATOM 1760 C C . LEU A 1 222 ? 3.870 2.652 10.223 1.00 90.94 222 LEU A C 1
ATOM 1762 O O . LEU A 1 222 ? 3.947 1.737 9.395 1.00 90.94 222 LEU A O 1
ATOM 1766 N N . PRO A 1 223 ? 3.104 2.572 11.325 1.00 89.31 223 PRO A N 1
ATOM 1767 C CA . PRO A 1 223 ? 2.252 1.424 11.589 1.00 89.31 223 PRO A CA 1
ATOM 1768 C C . PRO A 1 223 ? 1.138 1.340 10.547 1.00 89.31 223 PRO A C 1
ATOM 1770 O O . PRO A 1 223 ? 0.853 2.314 9.843 1.00 89.31 223 PRO A O 1
ATOM 1773 N N . ALA A 1 224 ? 0.466 0.192 10.497 1.00 86.06 224 ALA A N 1
ATOM 1774 C CA . ALA A 1 224 ? -0.727 0.068 9.679 1.00 86.06 224 ALA A CA 1
ATOM 1775 C C . ALA A 1 224 ? -1.760 1.148 10.020 1.00 86.06 224 ALA A C 1
ATOM 1777 O O . ALA A 1 224 ? -2.026 1.414 11.195 1.00 86.06 224 ALA A O 1
ATOM 1778 N N . TYR A 1 225 ? -2.325 1.775 8.985 1.00 71.31 225 TYR A N 1
ATOM 1779 C CA . TYR A 1 225 ? -3.174 2.962 9.115 1.00 71.31 225 TYR A CA 1
ATOM 1780 C C . TYR A 1 225 ? -4.308 2.761 10.120 1.00 71.31 225 TYR A C 1
ATOM 1782 O O . TYR A 1 225 ? -4.487 3.576 11.023 1.00 71.31 225 TYR A O 1
ATOM 1790 N N . GLY A 1 226 ? -5.011 1.630 10.038 1.00 74.31 226 GLY A N 1
ATOM 1791 C CA . GLY A 1 226 ? -6.097 1.342 10.970 1.00 74.31 226 GLY A CA 1
ATOM 1792 C C . GLY A 1 226 ? -5.649 1.121 12.416 1.00 74.31 226 GLY A C 1
ATOM 1793 O O . GLY A 1 226 ? -6.421 1.363 13.336 1.00 74.31 226 GLY A O 1
ATOM 1794 N N . VAL A 1 227 ? -4.401 0.711 12.653 1.00 75.25 227 VAL A N 1
ATOM 1795 C CA . VAL A 1 227 ? -3.857 0.532 14.010 1.00 75.25 227 VAL A CA 1
ATOM 1796 C C . VAL A 1 227 ? -3.585 1.886 14.666 1.00 75.25 227 VAL A C 1
ATOM 1798 O O . VAL A 1 227 ? -3.851 2.055 15.855 1.00 75.25 227 VAL A O 1
ATOM 1801 N N . ALA A 1 228 ? -3.093 2.866 13.902 1.00 67.88 228 ALA A N 1
ATOM 1802 C CA . ALA A 1 228 ? -2.879 4.222 14.405 1.00 67.88 228 ALA A CA 1
ATOM 1803 C C . ALA A 1 228 ? -4.201 4.870 14.855 1.00 67.88 228 ALA A C 1
ATOM 1805 O O . ALA A 1 228 ? -4.294 5.380 15.977 1.00 67.88 228 ALA A O 1
ATOM 1806 N N . ASP A 1 229 ? -5.236 4.763 14.020 1.00 69.94 229 ASP A N 1
ATOM 1807 C CA . ASP A 1 229 ? -6.581 5.250 14.331 1.00 69.94 229 ASP A CA 1
ATOM 1808 C C . ASP A 1 229 ? -7.171 4.511 15.540 1.00 69.94 229 ASP A C 1
ATOM 1810 O O . ASP A 1 229 ? -7.779 5.127 16.423 1.00 69.94 229 ASP A O 1
ATOM 1814 N N . ASP A 1 230 ? -6.924 3.200 15.638 1.00 70.94 230 ASP A N 1
ATOM 1815 C CA . ASP A 1 230 ? -7.379 2.382 16.755 1.00 70.94 230 ASP A CA 1
ATOM 1816 C C . ASP A 1 230 ? -6.792 2.845 18.102 1.00 70.94 230 ASP A C 1
ATOM 1818 O O . ASP A 1 230 ? -7.515 2.879 19.105 1.00 70.94 230 ASP A O 1
ATOM 1822 N N . ILE A 1 231 ? -5.504 3.206 18.139 1.00 67.69 231 ILE A N 1
ATOM 1823 C CA . ILE A 1 231 ? -4.816 3.696 19.346 1.00 67.69 231 ILE A CA 1
ATOM 1824 C C . ILE A 1 231 ? -5.407 5.039 19.791 1.00 67.69 231 ILE A C 1
ATOM 1826 O O . ILE A 1 231 ? -5.710 5.233 20.974 1.00 67.69 231 ILE A O 1
ATOM 1830 N N . GLN A 1 232 ? -5.608 5.962 18.848 1.00 66.50 232 GLN A N 1
ATOM 1831 C CA . GLN A 1 232 ? -6.149 7.287 19.143 1.00 66.50 232 GLN A CA 1
ATOM 1832 C C . GLN A 1 232 ? -7.608 7.210 19.614 1.00 66.50 232 GLN A C 1
ATOM 1834 O O . GLN A 1 232 ? -7.995 7.871 20.584 1.00 66.50 232 GLN A O 1
ATOM 1839 N N . TYR A 1 233 ? -8.410 6.362 18.966 1.00 67.75 233 TYR A N 1
ATOM 1840 C CA . TYR A 1 233 ? -9.804 6.138 19.326 1.00 67.75 233 TYR A CA 1
ATOM 1841 C C . TYR A 1 233 ? -9.946 5.596 20.754 1.00 67.75 233 TYR A C 1
ATOM 1843 O O . TYR A 1 233 ? -10.778 6.085 21.527 1.00 67.75 233 TYR A O 1
ATOM 1851 N N . LEU A 1 234 ? -9.125 4.615 21.138 1.00 66.38 234 LEU A N 1
ATOM 1852 C CA . LEU A 1 234 ? -9.201 4.003 22.463 1.00 66.38 234 LEU A CA 1
ATOM 1853 C C . LEU A 1 234 ? -8.865 5.006 23.580 1.00 66.38 234 LEU A C 1
ATOM 1855 O O . LEU A 1 234 ? -9.581 5.067 24.580 1.00 66.38 234 LEU A O 1
ATOM 1859 N N . SER A 1 235 ? -7.830 5.831 23.393 1.00 65.06 235 SER A N 1
ATOM 1860 C CA . SER A 1 235 ? -7.412 6.840 24.378 1.00 65.06 235 SER A CA 1
ATOM 1861 C C . SER A 1 235 ? -8.529 7.847 24.692 1.00 65.06 235 SER A C 1
ATOM 1863 O O . SER A 1 235 ? -8.876 8.059 25.858 1.00 65.06 235 SER A O 1
ATOM 1865 N N . ASN A 1 236 ? -9.173 8.389 23.655 1.00 67.62 236 ASN A N 1
ATOM 1866 C CA . ASN A 1 236 ? -10.249 9.372 23.810 1.00 67.62 236 ASN A CA 1
ATOM 1867 C C . ASN A 1 236 ? -11.496 8.783 24.494 1.00 67.62 236 ASN A C 1
ATOM 1869 O O . ASN A 1 236 ? -12.145 9.448 25.309 1.00 67.62 236 ASN A O 1
ATOM 1873 N N . ASN A 1 237 ? -11.829 7.524 24.199 1.00 68.19 237 ASN A N 1
ATOM 1874 C CA . ASN A 1 237 ? -12.973 6.852 24.814 1.00 68.19 237 ASN A CA 1
ATOM 1875 C C . ASN A 1 237 ? -12.720 6.485 26.278 1.00 68.19 237 ASN A C 1
ATOM 1877 O O . ASN A 1 237 ? -13.608 6.687 27.103 1.00 68.19 237 ASN A O 1
ATOM 1881 N N . ILE A 1 238 ? -11.519 6.016 26.633 1.00 69.69 238 ILE A N 1
ATOM 1882 C CA . ILE A 1 238 ? -11.160 5.728 28.032 1.00 69.69 238 ILE A CA 1
ATOM 1883 C C . ILE A 1 238 ? -11.201 7.005 28.876 1.00 69.69 238 ILE A C 1
ATOM 1885 O O . ILE A 1 238 ? -11.770 6.993 29.968 1.00 69.69 238 ILE A O 1
ATOM 1889 N N . LEU A 1 239 ? -10.671 8.119 28.363 1.00 70.19 239 LEU A N 1
ATOM 1890 C CA . LEU A 1 239 ? -10.740 9.411 29.049 1.00 70.19 239 LEU A CA 1
ATOM 1891 C C . LEU A 1 239 ? -12.195 9.847 29.281 1.00 70.19 239 LEU A C 1
ATOM 1893 O O . LEU A 1 239 ? -12.552 10.267 30.382 1.00 70.19 239 LEU A O 1
ATOM 1897 N N . SER A 1 240 ? -13.048 9.685 28.268 1.00 66.50 240 SER A N 1
ATOM 1898 C CA . SER A 1 240 ? -14.478 10.004 28.360 1.00 66.50 240 SER A CA 1
ATOM 1899 C C . SER A 1 240 ? -15.193 9.133 29.399 1.00 66.50 240 SER A C 1
ATOM 1901 O O . SER A 1 240 ? -15.973 9.650 30.199 1.00 66.50 240 SER A O 1
ATOM 1903 N N . ILE A 1 241 ? -14.884 7.829 29.445 1.00 67.12 241 ILE A N 1
ATOM 1904 C CA . ILE A 1 241 ? -15.395 6.897 30.465 1.00 67.12 241 ILE A CA 1
ATOM 1905 C C . ILE A 1 241 ? -14.951 7.337 31.862 1.00 67.12 241 ILE A C 1
ATOM 1907 O O . ILE A 1 241 ? -15.771 7.391 32.777 1.00 67.12 241 ILE A O 1
ATOM 1911 N N . PHE A 1 242 ? -13.671 7.668 32.035 1.00 70.81 242 PHE A N 1
ATOM 1912 C CA . PHE A 1 242 ? -13.108 8.057 33.325 1.00 70.81 242 PHE A CA 1
ATOM 1913 C C . PHE A 1 242 ? -13.749 9.341 33.869 1.00 70.81 242 PHE A C 1
ATOM 1915 O O . PHE A 1 242 ? -14.195 9.369 35.017 1.00 70.81 242 PHE A O 1
ATOM 1922 N N . ILE A 1 243 ? -13.875 10.374 33.028 1.00 70.94 243 ILE A N 1
ATOM 1923 C CA . ILE A 1 243 ? -14.529 11.640 33.390 1.00 70.94 243 ILE A CA 1
ATOM 1924 C C . ILE A 1 243 ? -15.975 11.386 33.827 1.00 70.94 243 ILE A C 1
ATOM 1926 O O . ILE A 1 243 ? -16.417 11.902 34.855 1.00 70.94 243 ILE A O 1
ATOM 1930 N N . LEU A 1 244 ? -16.714 10.549 33.099 1.00 66.31 244 LEU A N 1
ATOM 1931 C CA . LEU A 1 244 ? -18.101 10.252 33.442 1.00 66.31 244 LEU A CA 1
ATOM 1932 C C . LEU A 1 244 ? -18.268 9.383 34.678 1.00 66.31 244 LEU A C 1
ATOM 1934 O O . LEU A 1 244 ? -19.236 9.569 35.419 1.00 66.31 244 LEU A O 1
ATOM 1938 N N . TYR A 1 245 ? -17.337 8.470 34.932 1.00 66.88 245 TYR A N 1
ATOM 1939 C CA . TYR A 1 245 ? -17.330 7.692 36.162 1.00 66.88 245 TYR A CA 1
ATOM 1940 C C . TYR A 1 245 ? -17.126 8.609 37.375 1.00 66.88 245 TYR A C 1
ATOM 1942 O O . TYR A 1 245 ? -17.871 8.512 38.350 1.00 66.88 245 TYR A O 1
ATOM 1950 N N . ILE A 1 246 ? -16.212 9.582 37.271 1.00 69.06 246 ILE A N 1
ATOM 1951 C CA . ILE A 1 246 ? -16.022 10.623 38.290 1.00 69.06 246 ILE A CA 1
ATOM 1952 C C . ILE A 1 246 ? -17.301 11.446 38.472 1.00 69.06 246 ILE A C 1
ATOM 1954 O O . ILE A 1 246 ? -17.773 11.577 39.600 1.00 69.06 246 ILE A O 1
ATOM 1958 N N . PHE A 1 247 ? -17.910 11.959 37.397 1.00 66.69 247 PHE A N 1
ATOM 1959 C CA . PHE A 1 247 ? -19.155 12.737 37.493 1.00 66.69 247 PHE A CA 1
ATOM 1960 C C . PHE A 1 247 ? -20.301 11.939 38.127 1.00 66.69 247 PHE A C 1
ATOM 1962 O O . PHE A 1 247 ? -21.030 12.470 38.964 1.00 66.69 247 PHE A O 1
ATOM 1969 N N . SER A 1 248 ? -20.432 10.658 37.780 1.00 63.03 248 SER A N 1
ATOM 1970 C CA . SER A 1 248 ? -21.481 9.775 38.304 1.00 63.03 248 SER A CA 1
ATOM 1971 C C . SER A 1 248 ? -21.283 9.473 39.789 1.00 63.03 248 SER A C 1
ATOM 1973 O O . SER A 1 248 ? -22.235 9.564 40.563 1.00 63.03 248 SER A O 1
ATOM 1975 N N . ILE A 1 249 ? -20.046 9.181 40.210 1.00 64.94 249 ILE A N 1
ATOM 1976 C CA . ILE A 1 249 ? -19.696 8.998 41.626 1.00 64.94 249 ILE A CA 1
ATOM 1977 C C . ILE A 1 249 ? -19.934 10.288 42.409 1.00 64.94 249 ILE A C 1
ATOM 1979 O O . ILE A 1 249 ? -20.508 10.248 43.493 1.00 64.94 249 ILE A O 1
ATOM 1983 N N . THR A 1 250 ? -19.543 11.435 41.855 1.00 61.69 250 THR A N 1
ATOM 1984 C CA . THR A 1 250 ? -19.713 12.738 42.509 1.00 61.69 250 THR A CA 1
ATOM 1985 C C . THR A 1 250 ? -21.200 13.059 42.678 1.00 61.69 250 THR A C 1
ATOM 1987 O O . THR A 1 250 ? -21.630 13.413 43.772 1.00 61.69 250 THR A O 1
ATOM 1990 N N . ALA A 1 251 ? -22.021 12.843 41.646 1.00 61.31 251 ALA A N 1
ATOM 1991 C CA . ALA A 1 251 ? -23.470 13.025 41.727 1.00 61.31 251 ALA A CA 1
ATOM 1992 C C . ALA A 1 251 ? -24.124 12.087 42.761 1.00 61.31 251 ALA A C 1
ATOM 1994 O O . ALA A 1 251 ? -24.981 12.524 43.530 1.00 61.31 251 ALA A O 1
ATOM 1995 N N . LEU A 1 252 ? -23.690 10.823 42.829 1.00 57.75 252 LEU A N 1
ATOM 1996 C CA . LEU A 1 252 ? -24.157 9.857 43.827 1.00 57.75 252 LEU A CA 1
ATOM 1997 C C . LEU A 1 252 ? -23.766 10.272 45.250 1.00 57.75 252 LEU A C 1
ATOM 1999 O O . LEU A 1 252 ? -24.635 10.325 46.120 1.00 57.75 252 LEU A O 1
ATOM 2003 N N . LEU A 1 253 ? -22.502 10.638 45.476 1.00 54.09 253 LEU A N 1
ATOM 2004 C CA . LEU A 1 253 ? -22.005 11.075 46.781 1.00 54.09 253 LEU A CA 1
ATOM 2005 C C . LEU A 1 253 ? -22.742 12.331 47.266 1.00 54.09 253 LEU A C 1
ATOM 2007 O O . LEU A 1 253 ? -23.265 12.333 48.379 1.00 54.09 253 LEU A O 1
ATOM 2011 N N . PHE A 1 254 ? -22.902 13.352 46.420 1.00 53.16 254 PHE A N 1
ATOM 2012 C CA . PHE A 1 254 ? -23.646 14.565 46.785 1.00 53.16 254 PHE A CA 1
ATOM 2013 C C . PHE A 1 254 ? -25.152 14.320 46.988 1.00 53.16 254 PHE A C 1
ATOM 2015 O O . PHE A 1 254 ? -25.764 14.984 47.822 1.00 53.16 254 PHE A O 1
ATOM 2022 N N . SER A 1 255 ? -25.751 13.330 46.315 1.00 48.28 255 SER A N 1
ATOM 2023 C CA . SER A 1 255 ? -27.145 12.918 46.567 1.00 48.28 255 SER A CA 1
ATOM 2024 C C . SER A 1 255 ? -27.346 12.149 47.885 1.00 48.28 255 SER A C 1
ATOM 2026 O O . SER A 1 255 ? -28.476 12.031 48.365 1.00 48.28 255 SER A O 1
ATOM 2028 N N . SER A 1 256 ? -26.258 11.643 48.478 1.00 45.78 256 SER A N 1
ATOM 2029 C CA . SER A 1 256 ? -26.250 10.891 49.741 1.00 45.78 256 SER A CA 1
ATOM 2030 C C . SER A 1 256 ? -25.792 11.692 50.968 1.00 45.78 256 SER A C 1
ATOM 2032 O O . SER A 1 256 ? -25.895 11.183 52.080 1.00 45.78 256 SER A O 1
ATOM 2034 N N . ILE A 1 257 ? -25.305 12.928 50.786 1.00 42.19 257 ILE A N 1
ATOM 2035 C CA . ILE A 1 257 ? -24.728 13.767 51.859 1.00 42.19 257 ILE A CA 1
ATOM 2036 C C . ILE A 1 257 ? -25.694 14.860 52.362 1.00 42.19 257 ILE A C 1
ATOM 2038 O O . ILE A 1 257 ? -25.424 15.481 53.385 1.00 42.19 257 ILE A O 1
ATOM 2042 N N . LEU A 1 258 ? -26.849 15.083 51.727 1.00 36.84 258 LEU A N 1
ATOM 2043 C CA . LEU A 1 258 ? -27.862 15.982 52.296 1.00 36.84 258 LEU A CA 1
ATOM 2044 C C . LEU A 1 258 ? -28.603 15.280 53.451 1.00 36.84 258 LEU A C 1
ATOM 2046 O O . LEU A 1 258 ? -29.272 14.273 53.196 1.00 36.84 258 LEU A O 1
ATOM 2050 N N . PRO A 1 259 ? -28.483 15.765 54.705 1.00 37.44 259 PRO A N 1
ATOM 2051 C CA . PRO A 1 259 ? -29.264 15.225 55.807 1.00 37.44 259 PRO A CA 1
ATOM 2052 C C . PRO A 1 259 ? -30.756 15.565 55.606 1.00 37.44 259 PRO A C 1
ATOM 2054 O O . PRO A 1 259 ? -31.064 16.491 54.848 1.00 37.44 259 PRO A O 1
ATOM 2057 N N . PRO A 1 260 ? -31.666 14.787 56.224 1.00 46.28 260 PRO A N 1
ATOM 2058 C CA . PRO A 1 260 ? -33.112 14.996 56.132 1.00 46.28 260 PRO A CA 1
ATOM 2059 C C . PRO A 1 260 ? -33.565 16.381 56.603 1.00 46.28 260 PRO A C 1
ATOM 2061 O O . PRO A 1 260 ? -32.901 16.954 57.498 1.00 46.28 260 PRO A O 1
#

Radius of gyration: 28.26 Å; Cα contacts (8 Å, |Δi|>4): 393; chains: 1; bounding box: 62×36×80 Å

Foldseek 3Di:
DVVVVVVVVVLVVVCVVDVVLSVVVVVLVVVVVVVVVVLVVVVVVLVVVVFDQAQLQFKKKFFFDQAWPVVLVVLCCVLCVPAQFPWKKFKFFDDDDPDTFIEIEIPVQQQPRHWDFDAADRGDDPCCQVVLAQEKAFELDDDHGGDPDHQQDWDQDDPLGIYGYRGYIHDPGGIYGHPNNVNVSRGGGRMMMTGGPGRDDPVCQVVVLVSSCPRPRGDDMGHRNSVVVSVVVVVVSVVVVVVSVVVVVVSVVVVVPDDD

Solvent-accessible surface area (backbone atoms only — not comparable to full-atom values): 14069 Å² total; per-residue (Å²): 110,73,69,59,54,54,50,53,51,50,54,53,49,44,47,70,76,37,56,66,62,39,50,51,50,52,52,51,53,50,53,50,52,53,46,51,51,53,49,48,55,51,50,51,50,52,59,58,58,69,75,52,70,42,50,57,42,19,32,29,36,38,35,38,64,66,32,56,56,71,65,47,57,59,52,46,54,68,73,44,65,94,50,70,64,65,44,41,34,43,27,22,73,49,74,53,97,91,48,74,46,31,41,29,23,26,76,79,44,53,64,49,80,78,34,55,78,74,42,78,39,51,58,70,52,71,64,43,38,76,69,38,46,59,42,28,33,33,20,41,50,42,100,91,43,77,44,87,80,51,62,76,41,74,47,78,56,69,94,79,39,62,28,39,22,54,8,28,25,61,46,96,38,43,30,35,37,39,39,55,32,48,54,74,67,68,52,46,26,38,32,37,37,43,26,36,63,54,53,73,56,82,84,48,47,62,60,49,49,55,57,55,55,69,42,85,55,48,76,45,69,44,72,20,59,49,54,57,52,49,55,56,52,50,54,57,50,52,52,52,51,51,54,49,51,52,52,51,51,50,53,53,52,61,71,69,65,66,76,134

Mean predicted aligned error: 11.12 Å

Sequence (260 aa):
MKYSVFLISRIKQYYQSSKVIFCIFVMGSLMLNLLIIYMYGNTVRYMRTKHVNTPYYCTYRVSLKDGDYSALSGALDGILQDTDIKDIVFSSRWKEEKISKTFSASKNNDAGLAWQKLKGRIHFTESEIQNRESCVIAAYYQGGGYSAVNTGDTISCGSLGEFNVVGVGTFNSDYYIPSTLFEALHLPVDYIDIILAERLPMEEHQPFMNKLSAIPGAKQVLPAYGVADDIQYLSNNILSIFILYIFSITALLFSSILPP

pLDDT: mean 80.62, std 13.3, range [36.84, 96.38]

Nearest PDB structures (foldseek):
  5lj7-assembly1_B  TM=5.576E-01  e=1.251E-08  Aggregatibacter actinomycetemcomitans
  5nik-assembly1_J  TM=5.434E-01  e=1.735E-08  Escherichia coli K-12
  5c59-assembly1_A  TM=4.427E-01  e=2.077E-07  Escherichia coli 536
  5c59-assembly6_F  TM=5.058E-01  e=2.834E-06  Escherichia coli 536
  7npr-assembly1_B1  TM=3.339E-01  e=1.526E+00  Mycobacterium tuberculosis H37Rv

Secondary structure (DSSP, 8-state):
-HHHHHHHHHHHHHHHH-HHHHHHHHHHHHHHHHHHHHHHHHHHHHHHHTT---HHHHEEEEEEEEE-HHHHHHHHHHHTTTS-EEEEEEEEEEEETTEEEEEEEETT-BSSSSS-EEEE-SB--HHHHHTT--EEEEESEETTEE----TT-EEE-GGG-EEEEEEEE--SSSEE--HHHHHHTT--EEEEEEEESSPPPHHHHHHHHHHHHTSTTEEEEE--HHHHHHHHHHHHHHHHHHHHHHHHHHHHHHHHSS--